Protein AF-A0A564FSP7-F1 (afdb_monomer)

Foldseek 3Di:
DVVVVVVLLVLQVDQQKKKWFAFFQWIKIFHDDPPFDWDAFPVPFRKIDGPFKMWGFDDDPQWAWAWDWFDDVPAIFIWIFTKGQPVPFDPWAAFFKAWPAFQCVDSDPVQRRWIKIFQNLGGRLKGKIKTAPQPVVVVVSVPTPGGDAPDVVVVVCLQVQGIKIWIAGPGGIIIGRHDDDPPGMDIGRPPVRVVVVDQDDPRDPDDPRIGGRMMMGFRDQQATSVRDGDQGDLVSVVVSVVVCVVRYDVVLVQLLCVLQVNHDDPPDDDDPNNVRSSSNSVRCVVSVNRVPSVVVDDDPPPDPDDD

Solvent-accessible surface area (backbone atoms only — not comparable to full-atom values): 16568 Å² total; per-residue (Å²): 112,66,73,58,51,52,53,51,53,55,48,67,70,38,44,57,28,32,36,37,34,24,41,40,38,33,36,25,33,42,33,49,44,82,85,52,74,66,43,69,44,90,84,75,47,54,39,38,38,40,90,37,22,27,42,38,37,50,90,55,94,69,57,44,64,39,21,51,70,40,55,48,92,98,52,63,50,62,37,33,34,39,19,34,46,59,87,75,44,61,73,92,45,53,63,35,42,37,82,71,45,57,29,77,80,46,90,47,77,90,50,22,75,23,37,27,27,38,24,12,81,46,45,56,48,28,46,54,26,43,32,34,78,39,68,70,58,54,59,53,59,73,66,46,93,31,53,55,76,74,41,69,70,55,52,49,36,23,64,70,63,50,27,29,41,37,28,39,38,89,50,34,36,28,37,32,39,33,66,69,73,78,49,39,25,43,73,52,40,53,63,80,46,41,74,67,73,44,63,57,62,92,78,58,88,70,58,88,66,52,36,48,37,32,34,42,32,63,51,48,30,47,28,49,78,80,67,46,80,48,76,74,35,64,68,36,44,52,54,49,49,57,43,36,74,74,32,26,58,66,67,42,48,40,36,22,30,25,67,47,72,72,46,67,74,66,98,62,84,82,51,77,65,37,52,34,30,31,49,36,36,53,52,40,26,75,63,58,76,32,64,74,40,48,75,70,52,77,72,80,76,77,78,86,71,88,133

Mean predicted aligned error: 5.46 Å

Nearest PDB structures (foldseek):
  9d0t-assembly1_F  TM=2.079E-01  e=7.378E-01  Saccharomyces cerevisiae
  3rpx-assembly1_A  TM=2.833E-01  e=2.459E+00  Homo sapiens
  7tej-assembly1_C  TM=1.865E-01  e=1.468E+00  Saccharomyces cerevisiae S288C
  4mf9-assembly1_A  TM=3.039E-01  e=9.194E+00  Pseudomonas aeruginosa

Structure (mmCIF, N/CA/C/O backbone):
data_AF-A0A564FSP7-F1
#
_entry.id   AF-A0A564FSP7-F1
#
loop_
_atom_site.group_PDB
_atom_site.id
_atom_site.type_symbol
_atom_site.label_atom_id
_atom_site.label_alt_id
_atom_site.label_comp_id
_atom_site.label_asym_id
_atom_site.label_entity_id
_atom_site.label_seq_id
_atom_site.pdbx_PDB_ins_code
_atom_site.Cartn_x
_atom_site.Cartn_y
_atom_site.Cartn_z
_atom_site.occupancy
_atom_site.B_iso_or_equiv
_atom_site.auth_seq_id
_atom_site.auth_comp_id
_atom_site.auth_asym_id
_atom_site.auth_atom_id
_atom_site.pdbx_PDB_model_num
ATOM 1 N N . MET A 1 1 ? 9.346 -19.035 1.337 1.00 86.38 1 MET A N 1
ATOM 2 C CA . MET A 1 1 ? 8.992 -18.012 2.352 1.00 86.38 1 MET A CA 1
ATOM 3 C C . MET A 1 1 ? 10.092 -16.979 2.604 1.00 86.38 1 MET A C 1
ATOM 5 O O . MET A 1 1 ? 9.751 -15.807 2.696 1.00 86.38 1 MET A O 1
ATOM 9 N N . GLN A 1 2 ? 11.377 -17.357 2.664 1.00 91.88 2 GLN A N 1
ATOM 10 C CA . GLN A 1 2 ? 12.482 -16.409 2.905 1.00 91.88 2 GLN A CA 1
ATOM 11 C C . GLN A 1 2 ? 12.516 -15.194 1.947 1.00 91.88 2 GLN A C 1
ATOM 13 O O . GLN A 1 2 ? 12.518 -14.077 2.451 1.00 91.88 2 GLN A O 1
ATOM 18 N N . PRO A 1 3 ? 12.375 -15.352 0.610 1.00 94.12 3 PRO A N 1
ATOM 19 C CA . PRO A 1 3 ? 12.308 -14.216 -0.323 1.00 94.12 3 PRO A CA 1
ATOM 20 C C . PRO A 1 3 ? 11.279 -13.134 0.023 1.00 94.12 3 PRO A C 1
ATOM 22 O O . PRO A 1 3 ? 11.527 -11.948 -0.176 1.00 94.12 3 PRO A O 1
ATOM 25 N N . LEU A 1 4 ? 10.113 -13.551 0.523 1.00 95.06 4 LEU A N 1
ATOM 26 C CA . LEU A 1 4 ? 9.023 -12.650 0.896 1.00 95.06 4 LEU A CA 1
ATOM 27 C C . LEU A 1 4 ? 9.328 -11.923 2.199 1.00 95.06 4 LEU A C 1
ATOM 29 O O . LEU A 1 4 ? 9.040 -10.736 2.327 1.00 95.06 4 LEU A O 1
ATOM 33 N N . ARG A 1 5 ? 9.938 -12.632 3.152 1.00 95.56 5 ARG A N 1
ATOM 34 C CA . ARG A 1 5 ? 10.416 -12.030 4.393 1.00 95.56 5 ARG A CA 1
ATOM 35 C C . ARG A 1 5 ? 11.482 -10.982 4.114 1.00 95.56 5 ARG A C 1
ATOM 37 O O . ARG A 1 5 ? 11.376 -9.898 4.667 1.00 95.56 5 ARG A O 1
ATOM 44 N N . ASP A 1 6 ? 12.437 -11.270 3.236 1.00 96.06 6 ASP A N 1
ATOM 45 C CA . ASP A 1 6 ? 13.488 -10.316 2.874 1.00 96.06 6 ASP A CA 1
ATOM 46 C C . ASP A 1 6 ? 12.893 -9.073 2.202 1.00 96.06 6 ASP A C 1
ATOM 48 O O . ASP A 1 6 ? 13.178 -7.958 2.628 1.00 96.06 6 ASP A O 1
ATOM 52 N N . LEU A 1 7 ? 11.985 -9.257 1.231 1.00 97.12 7 LEU A N 1
ATOM 53 C CA . LEU A 1 7 ? 11.271 -8.155 0.576 1.00 97.12 7 LEU A CA 1
ATOM 54 C C . LEU A 1 7 ? 10.579 -7.240 1.597 1.00 97.12 7 LEU A C 1
ATOM 56 O O . LEU A 1 7 ? 10.766 -6.025 1.563 1.00 97.12 7 LEU A O 1
ATOM 60 N N . VAL A 1 8 ? 9.782 -7.819 2.499 1.00 97.00 8 VAL A N 1
ATOM 61 C CA . VAL A 1 8 ? 9.010 -7.046 3.480 1.00 97.00 8 VAL A CA 1
ATOM 62 C C . VAL A 1 8 ? 9.919 -6.389 4.516 1.00 97.00 8 VAL A C 1
ATOM 64 O O . VAL A 1 8 ? 9.742 -5.209 4.806 1.00 97.00 8 VAL A O 1
ATOM 67 N N . SER A 1 9 ? 10.910 -7.106 5.047 1.00 96.00 9 SER A N 1
ATOM 68 C CA . SER A 1 9 ? 11.840 -6.565 6.043 1.00 96.00 9 SER A CA 1
ATOM 69 C C . SER A 1 9 ? 12.679 -5.416 5.482 1.00 96.00 9 SER A C 1
ATOM 71 O O . SER A 1 9 ? 12.774 -4.371 6.124 1.00 96.00 9 SER A O 1
ATOM 73 N N . SER A 1 10 ? 13.238 -5.559 4.275 1.00 95.81 10 SER A N 1
ATOM 74 C CA . SER A 1 10 ? 14.000 -4.486 3.623 1.00 95.81 10 SER A CA 1
ATOM 75 C C . SER A 1 10 ? 13.126 -3.264 3.329 1.00 95.81 10 SER A C 1
ATOM 77 O O . SER A 1 10 ? 13.544 -2.137 3.578 1.00 95.81 10 SER A O 1
ATOM 79 N N . ALA A 1 11 ? 11.890 -3.476 2.869 1.00 97.00 11 ALA A N 1
ATOM 80 C CA . ALA A 1 11 ? 10.941 -2.397 2.606 1.00 97.00 11 ALA A CA 1
ATOM 81 C C . ALA A 1 11 ? 10.434 -1.698 3.885 1.00 97.00 11 ALA A C 1
ATOM 83 O O . ALA A 1 11 ? 10.100 -0.517 3.848 1.00 97.00 11 ALA A O 1
ATOM 84 N N . LEU A 1 12 ? 10.359 -2.394 5.026 1.00 96.31 12 LEU A N 1
ATOM 85 C CA . LEU A 1 12 ? 10.044 -1.771 6.320 1.00 96.31 12 LEU A CA 1
ATOM 86 C C . LEU A 1 12 ? 11.224 -0.931 6.831 1.00 96.31 12 LEU A C 1
ATOM 88 O O . LEU A 1 12 ? 11.017 0.152 7.389 1.00 96.31 12 LEU A O 1
ATOM 92 N N . ALA A 1 13 ? 12.454 -1.411 6.628 1.00 94.56 13 ALA A N 1
ATOM 93 C CA . ALA A 1 13 ? 13.668 -0.728 7.062 1.00 94.56 13 ALA A CA 1
ATOM 94 C C . ALA A 1 13 ? 13.874 0.621 6.350 1.00 94.56 13 ALA A C 1
ATOM 96 O O . ALA A 1 13 ? 14.285 1.582 6.997 1.00 94.56 13 ALA A O 1
ATOM 97 N N . ASP A 1 14 ? 13.521 0.727 5.067 1.00 94.19 14 ASP A N 1
ATOM 98 C CA . ASP A 1 14 ? 13.641 1.965 4.289 1.00 94.19 14 ASP A CA 1
ATOM 99 C C . ASP A 1 14 ? 12.543 3.001 4.642 1.00 94.19 14 ASP A C 1
ATOM 101 O O . ASP A 1 14 ? 11.360 2.755 4.395 1.00 94.19 14 ASP A O 1
ATOM 105 N N . PRO A 1 15 ? 12.889 4.181 5.196 1.00 92.88 15 PRO A N 1
ATOM 106 C CA . PRO A 1 15 ? 11.910 5.218 5.519 1.00 92.88 15 PRO A CA 1
ATOM 107 C C . PRO A 1 15 ? 11.308 5.933 4.298 1.00 92.88 15 PRO A C 1
ATOM 109 O O . PRO A 1 15 ? 10.255 6.555 4.440 1.00 92.88 15 PRO A O 1
ATOM 112 N N . GLU A 1 16 ? 11.932 5.876 3.113 1.00 93.12 16 GLU A N 1
ATOM 113 C CA . GLU A 1 16 ? 11.345 6.438 1.885 1.00 93.12 16 GLU A CA 1
ATOM 114 C C . GLU A 1 16 ? 10.259 5.522 1.292 1.00 93.12 16 GLU A C 1
ATOM 116 O O . GLU A 1 16 ? 9.412 5.977 0.509 1.00 93.12 16 GLU A O 1
ATOM 121 N N . THR A 1 17 ? 10.241 4.248 1.691 1.00 95.69 17 THR A N 1
ATOM 122 C CA . THR A 1 17 ? 9.238 3.284 1.248 1.00 95.69 17 THR A CA 1
ATOM 123 C C . THR A 1 17 ? 7.895 3.544 1.930 1.00 95.69 17 THR A C 1
ATOM 125 O O . THR A 1 17 ? 7.757 3.563 3.154 1.00 95.69 17 THR A O 1
ATOM 128 N N . GLY A 1 18 ? 6.863 3.743 1.111 1.00 96.31 18 GLY A N 1
ATOM 129 C CA . GLY A 1 18 ? 5.485 3.828 1.576 1.00 96.31 18 GLY A CA 1
ATOM 130 C C . GLY A 1 18 ? 4.779 2.482 1.544 1.00 96.31 18 GLY A C 1
ATOM 131 O O . GLY A 1 18 ? 5.128 1.596 0.770 1.00 96.31 18 GLY A O 1
ATOM 132 N N . TRP A 1 19 ? 3.723 2.366 2.334 1.00 98.00 19 TRP A N 1
ATOM 133 C CA . TRP A 1 19 ? 2.872 1.185 2.387 1.00 98.00 19 TRP A CA 1
ATOM 134 C C . TRP A 1 19 ? 1.413 1.587 2.271 1.00 98.00 19 TRP A C 1
ATOM 136 O O . TRP A 1 19 ? 1.026 2.644 2.763 1.00 98.00 19 TRP A O 1
ATOM 146 N N . SER A 1 20 ? 0.596 0.737 1.662 1.00 97.62 20 SER A N 1
ATOM 147 C CA . SER A 1 20 ? -0.861 0.854 1.736 1.00 97.62 20 SER A CA 1
ATOM 148 C C . SER A 1 20 ? -1.494 -0.511 1.951 1.00 97.62 20 SER A C 1
ATOM 150 O O . SER A 1 20 ? -1.065 -1.471 1.317 1.00 97.62 20 SER A O 1
ATOM 152 N N . LEU A 1 21 ? -2.528 -0.593 2.781 1.00 97.81 21 LEU A N 1
ATOM 153 C CA . LEU A 1 21 ? -3.300 -1.806 3.039 1.00 97.81 21 LEU A CA 1
ATOM 154 C C . LEU A 1 21 ? -4.781 -1.484 2.873 1.00 97.81 21 LEU A C 1
ATOM 156 O O . LEU A 1 21 ? -5.291 -0.538 3.478 1.00 97.81 21 LEU A O 1
ATOM 160 N N . GLY A 1 22 ? -5.453 -2.266 2.036 1.00 95.12 22 GLY A N 1
ATOM 161 C CA . GLY A 1 22 ? -6.860 -2.078 1.733 1.00 95.12 22 GLY A CA 1
ATOM 162 C C . GLY A 1 22 ? -7.220 -2.487 0.313 1.00 95.12 22 GLY A C 1
ATOM 163 O O . GLY A 1 22 ? -6.540 -3.311 -0.293 1.00 95.12 22 GLY A O 1
ATOM 164 N N . THR A 1 23 ? -8.283 -1.874 -0.196 1.00 93.38 23 THR A N 1
ATOM 165 C CA . THR A 1 23 ? -8.848 -2.096 -1.523 1.00 93.38 23 THR A CA 1
ATOM 166 C C . THR A 1 23 ? -8.841 -0.850 -2.393 1.00 93.38 23 THR A C 1
ATOM 168 O O . THR A 1 23 ? -8.565 0.265 -1.944 1.00 93.38 23 THR A O 1
ATOM 171 N N . PHE A 1 24 ? -9.172 -1.024 -3.670 1.00 93.06 24 PHE A N 1
ATOM 172 C CA . PHE A 1 24 ? -9.369 0.101 -4.566 1.00 93.06 24 PHE A CA 1
ATOM 173 C C . PHE A 1 24 ? -10.576 0.928 -4.121 1.00 93.06 24 PHE A C 1
ATOM 175 O O . PHE A 1 24 ? -11.723 0.509 -4.233 1.00 93.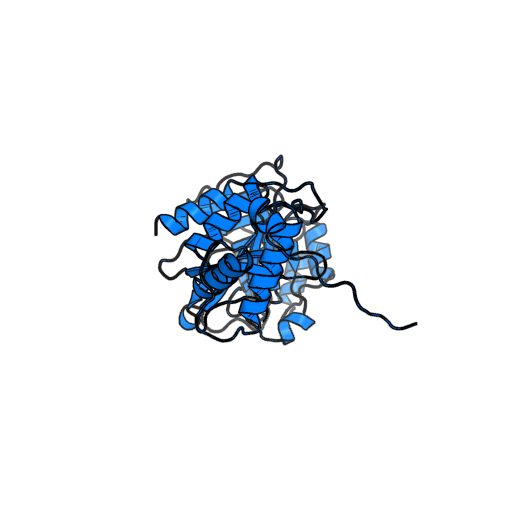06 24 PHE A O 1
ATOM 182 N N . GLY A 1 25 ? -10.292 2.123 -3.610 1.00 92.25 25 GLY A N 1
ATOM 183 C CA . GLY A 1 25 ? -11.303 3.020 -3.061 1.00 92.25 25 GLY A CA 1
ATOM 184 C C . GLY A 1 25 ? -11.414 3.001 -1.542 1.00 92.25 25 GLY A C 1
ATOM 185 O O . GLY A 1 25 ? -12.139 3.840 -1.031 1.00 92.25 25 GLY A O 1
ATOM 186 N N . ALA A 1 26 ? -10.682 2.143 -0.821 1.00 95.44 26 ALA A N 1
ATOM 187 C CA . ALA A 1 26 ? -10.493 2.294 0.622 1.00 95.44 26 ALA A CA 1
ATOM 188 C C . ALA A 1 26 ? -9.163 1.705 1.093 1.00 95.44 26 ALA A C 1
ATOM 190 O O . ALA A 1 26 ? -8.975 0.492 1.041 1.00 95.44 26 ALA A O 1
ATOM 191 N N . ALA A 1 27 ? -8.263 2.539 1.607 1.00 96.56 27 ALA A N 1
ATOM 192 C CA . ALA A 1 27 ? -6.996 2.076 2.158 1.00 96.56 27 ALA A CA 1
ATOM 193 C C . ALA A 1 27 ? -6.491 2.986 3.276 1.00 96.56 27 ALA A C 1
ATOM 195 O O . ALA A 1 27 ? -6.732 4.198 3.274 1.00 96.56 27 ALA A O 1
ATOM 196 N N . ALA A 1 28 ? -5.726 2.392 4.189 1.00 97.88 28 ALA A N 1
ATOM 197 C CA . ALA A 1 28 ? -4.786 3.137 5.005 1.00 97.88 28 ALA A CA 1
ATOM 198 C C . ALA A 1 28 ? -3.401 3.077 4.374 1.00 97.88 28 ALA A C 1
ATOM 200 O O . ALA A 1 28 ? -2.984 2.054 3.830 1.00 97.88 28 ALA A O 1
ATOM 201 N N . GLU A 1 29 ? -2.681 4.181 4.481 1.00 97.25 29 GLU A N 1
ATOM 202 C CA . GLU A 1 29 ? -1.294 4.312 4.086 1.00 97.25 29 GLU A CA 1
ATOM 203 C C . GLU A 1 29 ? -0.428 4.505 5.320 1.00 97.25 29 GLU A C 1
ATOM 205 O O . GLU A 1 29 ? -0.760 5.293 6.206 1.00 97.25 29 GLU A O 1
ATOM 210 N N . PHE A 1 30 ? 0.715 3.831 5.337 1.00 97.31 30 PHE A N 1
ATOM 211 C CA . PHE A 1 30 ? 1.761 4.050 6.318 1.00 97.31 30 PHE A CA 1
ATOM 212 C C . PHE A 1 30 ? 2.999 4.601 5.615 1.00 97.31 30 PHE A C 1
ATOM 214 O O . PHE A 1 30 ? 3.584 3.974 4.730 1.00 97.31 30 PHE A O 1
ATOM 221 N N . ARG A 1 31 ? 3.381 5.810 6.017 1.00 95.31 31 ARG A N 1
ATOM 222 C CA . ARG A 1 31 ? 4.647 6.465 5.689 1.00 95.31 31 ARG A CA 1
ATOM 223 C C . ARG A 1 31 ? 5.156 7.104 6.970 1.00 95.31 31 ARG A C 1
ATOM 225 O O . ARG A 1 31 ? 4.350 7.589 7.765 1.00 95.31 31 ARG A O 1
ATOM 232 N N . ARG A 1 32 ? 6.471 7.151 7.138 1.00 92.81 32 ARG A N 1
ATOM 233 C CA . ARG A 1 32 ? 7.118 7.852 8.248 1.00 92.81 32 ARG A CA 1
ATOM 234 C C . ARG A 1 32 ? 8.115 8.864 7.713 1.00 92.81 32 ARG A C 1
ATOM 236 O O . ARG A 1 32 ? 8.505 8.790 6.548 1.00 92.81 32 ARG A O 1
ATOM 243 N N . ARG A 1 33 ? 8.509 9.822 8.544 1.00 91.00 33 ARG A N 1
ATOM 244 C CA . ARG A 1 33 ? 9.685 10.638 8.216 1.00 91.00 33 ARG A CA 1
ATOM 245 C C . ARG A 1 33 ? 10.956 9.826 8.486 1.00 91.00 33 ARG A C 1
ATOM 247 O O . ARG A 1 33 ? 10.925 8.974 9.374 1.00 91.00 33 ARG A O 1
ATOM 254 N N . PRO A 1 34 ? 12.063 10.076 7.769 1.00 89.44 34 PRO A N 1
ATOM 255 C CA . PRO A 1 34 ? 13.334 9.408 8.052 1.00 89.44 34 PRO A CA 1
ATOM 256 C C . PRO A 1 34 ? 13.820 9.579 9.496 1.00 89.44 34 PRO A C 1
ATOM 258 O O . PRO A 1 34 ? 14.407 8.657 10.049 1.00 89.44 34 PRO A O 1
ATOM 261 N N . ASP A 1 35 ? 13.532 10.728 10.106 1.00 90.44 35 ASP A N 1
ATOM 262 C CA . ASP A 1 35 ? 13.878 11.098 11.481 1.00 90.44 35 ASP A CA 1
ATOM 263 C C . ASP A 1 35 ? 12.781 10.767 12.510 1.00 90.44 35 ASP A C 1
ATOM 265 O O . ASP A 1 35 ? 12.976 10.959 13.709 1.00 90.44 35 ASP A O 1
ATOM 269 N N . GLU A 1 36 ? 11.616 10.277 12.074 1.00 92.06 36 GLU A N 1
ATOM 270 C CA . GLU A 1 36 ? 10.527 9.931 12.986 1.00 92.06 36 GLU A CA 1
ATOM 271 C C . GLU A 1 36 ? 10.858 8.640 13.748 1.00 92.06 36 GLU A C 1
ATOM 273 O O . GLU A 1 36 ? 11.088 7.605 13.112 1.00 92.06 36 GLU A O 1
ATOM 278 N N . PRO A 1 37 ? 10.808 8.652 15.095 1.00 93.38 37 PRO A N 1
ATOM 279 C CA . PRO A 1 37 ? 10.997 7.444 15.884 1.00 93.38 37 PRO A CA 1
ATOM 280 C C . PRO A 1 37 ? 9.999 6.352 15.483 1.00 93.38 37 PRO A C 1
ATOM 282 O O . PRO A 1 37 ? 8.781 6.560 15.514 1.00 93.38 37 PRO A O 1
ATOM 285 N N . ALA A 1 38 ? 10.531 5.185 15.126 1.00 94.06 38 ALA A N 1
ATOM 286 C CA . ALA A 1 38 ? 9.768 3.998 14.773 1.00 94.06 38 ALA A CA 1
ATOM 287 C C . ALA A 1 38 ? 10.302 2.797 15.555 1.00 94.06 38 ALA A C 1
ATOM 289 O O . ALA A 1 38 ? 11.493 2.493 15.500 1.00 94.06 38 ALA A O 1
ATOM 290 N N . GLU A 1 39 ? 9.415 2.114 16.269 1.00 93.62 39 GLU A N 1
ATOM 291 C CA . GLU A 1 39 ? 9.753 0.922 17.041 1.00 93.62 39 GLU A CA 1
ATOM 292 C C . GLU A 1 39 ? 9.283 -0.336 16.298 1.00 93.62 39 GLU A C 1
ATOM 294 O O . GLU A 1 39 ? 8.143 -0.370 15.815 1.00 93.62 39 GLU A O 1
ATOM 299 N N . PRO A 1 40 ? 10.117 -1.388 16.211 1.00 94.44 40 PRO A N 1
ATOM 300 C CA . PRO A 1 40 ? 9.654 -2.719 15.849 1.00 94.44 40 PRO A CA 1
ATOM 301 C C . PRO A 1 40 ? 8.556 -3.202 16.799 1.00 94.44 40 PRO A C 1
ATOM 303 O O . PRO A 1 40 ? 8.538 -2.872 17.987 1.00 94.44 40 PRO A O 1
ATOM 306 N N . LEU A 1 41 ? 7.646 -4.023 16.284 1.00 93.75 41 LEU A N 1
ATOM 307 C CA . LEU A 1 41 ? 6.562 -4.574 17.092 1.00 93.75 41 LEU A CA 1
ATOM 308 C C . LEU A 1 41 ? 7.096 -5.615 18.083 1.00 93.75 41 LEU A C 1
ATOM 310 O O . LEU A 1 41 ? 7.874 -6.499 17.729 1.00 93.75 41 LEU A O 1
ATOM 314 N N . ARG A 1 42 ? 6.639 -5.529 19.336 1.00 85.50 42 ARG A N 1
ATOM 315 C CA . ARG A 1 42 ? 7.120 -6.380 20.441 1.00 85.50 42 ARG A CA 1
ATOM 316 C C . ARG A 1 42 ? 6.567 -7.805 20.417 1.00 85.50 42 ARG A C 1
ATOM 318 O O . ARG A 1 42 ? 7.066 -8.666 21.129 1.00 85.50 42 ARG A O 1
ATOM 325 N N . ASP A 1 43 ? 5.542 -8.053 19.611 1.00 85.19 43 ASP A N 1
ATOM 326 C CA . ASP A 1 43 ? 4.824 -9.328 19.526 1.00 85.19 43 ASP A CA 1
ATOM 327 C C . ASP A 1 43 ? 5.295 -10.228 18.371 1.00 85.19 43 ASP A C 1
ATOM 329 O O . ASP A 1 43 ? 4.651 -11.224 18.045 1.00 85.19 43 ASP A O 1
ATOM 333 N N . GLY A 1 44 ? 6.415 -9.877 17.733 1.00 82.44 44 GLY A N 1
ATOM 334 C CA . GLY A 1 44 ? 7.031 -10.671 16.670 1.00 82.44 44 GLY A CA 1
ATOM 335 C C . GLY A 1 44 ? 6.367 -10.542 15.296 1.00 82.44 44 GLY A C 1
ATOM 336 O O . GLY A 1 44 ? 6.860 -11.138 14.332 1.00 82.44 44 GLY A O 1
ATOM 337 N N . ARG A 1 45 ? 5.287 -9.757 15.156 1.00 91.50 45 ARG A N 1
ATOM 338 C CA . ARG A 1 45 ? 4.744 -9.399 13.835 1.00 91.50 45 ARG A CA 1
ATOM 339 C C . ARG A 1 45 ? 5.766 -8.565 13.058 1.00 91.50 45 ARG A C 1
ATOM 341 O O . ARG A 1 45 ? 6.484 -7.749 13.630 1.00 91.50 45 ARG A O 1
ATOM 348 N N . LEU A 1 46 ? 5.808 -8.729 11.733 1.00 95.25 46 LEU A N 1
ATOM 349 C CA . LEU A 1 46 ? 6.659 -7.889 10.885 1.00 95.25 46 LEU A CA 1
ATOM 350 C C . LEU A 1 46 ? 6.020 -6.515 10.753 1.00 95.25 46 LEU A C 1
ATOM 352 O O . LEU A 1 46 ? 4.980 -6.376 10.115 1.00 95.25 46 LEU A O 1
ATOM 356 N N . GLY A 1 47 ? 6.618 -5.497 11.352 1.00 96.81 47 GLY A N 1
ATOM 357 C CA . GLY A 1 47 ? 6.002 -4.187 11.341 1.00 96.81 47 GLY A CA 1
ATOM 358 C C . GLY A 1 47 ? 6.740 -3.145 12.150 1.00 96.81 47 GLY A C 1
ATOM 359 O O . GLY A 1 47 ? 7.760 -3.422 12.780 1.00 96.81 47 GLY A O 1
ATOM 360 N N . LEU A 1 48 ? 6.187 -1.940 12.112 1.00 96.44 48 LEU A N 1
ATOM 361 C CA . LEU A 1 48 ? 6.712 -0.759 12.777 1.00 96.44 48 LEU A CA 1
ATOM 362 C C . LEU A 1 48 ? 5.550 0.066 13.320 1.00 96.44 48 LEU A C 1
ATOM 364 O O . LEU A 1 48 ? 4.524 0.211 12.652 1.00 96.44 48 LEU A O 1
ATOM 368 N N . ALA A 1 49 ? 5.738 0.650 14.496 1.00 96.06 49 ALA A N 1
ATOM 369 C CA . ALA A 1 49 ? 4.827 1.629 15.067 1.00 96.06 49 ALA A CA 1
ATOM 370 C C . ALA A 1 49 ? 5.553 2.958 15.298 1.00 96.06 49 ALA A C 1
ATOM 372 O O . ALA A 1 49 ? 6.680 2.993 15.787 1.00 96.06 49 ALA A O 1
ATOM 373 N N . THR A 1 50 ? 4.884 4.057 14.965 1.00 95.50 50 THR A N 1
ATOM 374 C CA . THR A 1 50 ? 5.240 5.413 15.386 1.00 95.50 50 THR A CA 1
ATOM 375 C C . THR A 1 50 ? 4.119 5.968 16.262 1.00 95.50 50 THR A C 1
ATOM 377 O O . THR A 1 50 ? 3.072 5.345 16.458 1.00 95.50 50 THR A O 1
ATOM 380 N N . ARG A 1 51 ? 4.294 7.185 16.785 1.00 93.88 51 ARG A N 1
ATOM 381 C CA . ARG A 1 51 ? 3.207 7.872 17.497 1.00 93.88 51 ARG A CA 1
ATOM 382 C C . ARG A 1 51 ? 1.979 8.140 16.621 1.00 93.88 51 ARG A C 1
ATOM 384 O O . ARG A 1 51 ? 0.884 8.215 17.167 1.00 93.88 51 ARG A O 1
ATOM 391 N N . ARG A 1 52 ? 2.151 8.306 15.304 1.00 95.38 52 ARG A N 1
ATOM 392 C CA . ARG A 1 52 ? 1.079 8.710 14.373 1.00 95.38 52 ARG A CA 1
ATOM 393 C C . ARG A 1 52 ? 0.330 7.532 13.755 1.00 95.38 52 ARG A C 1
ATOM 395 O O . ARG A 1 52 ? -0.725 7.731 13.156 1.00 95.38 52 ARG A O 1
ATOM 402 N N . GLY A 1 53 ? 0.861 6.321 13.871 1.00 96.56 53 GLY A N 1
ATOM 403 C CA . GLY A 1 53 ? 0.288 5.127 13.264 1.00 96.56 53 GLY A CA 1
ATOM 404 C C . GLY A 1 53 ? 1.311 4.009 13.145 1.00 96.56 53 GLY A C 1
ATOM 405 O O . GLY A 1 53 ? 2.424 4.111 13.656 1.00 96.56 53 GLY A O 1
ATOM 406 N N . GLY A 1 54 ? 0.958 2.940 12.447 1.00 97.31 54 GLY A N 1
ATOM 407 C CA . GLY A 1 54 ? 1.854 1.804 12.284 1.00 97.31 54 GLY A CA 1
ATOM 408 C C . GLY A 1 54 ? 1.361 0.799 11.263 1.00 97.31 54 GLY A C 1
ATOM 409 O O . GLY A 1 54 ? 0.251 0.896 10.745 1.00 97.31 54 GLY A O 1
ATOM 410 N N . ILE A 1 55 ? 2.200 -0.189 10.998 1.00 98.19 55 ILE A N 1
ATOM 411 C CA . ILE A 1 55 ? 1.915 -1.319 10.123 1.00 98.19 55 ILE A CA 1
ATOM 412 C C . ILE A 1 55 ? 2.336 -2.605 10.824 1.00 98.19 55 ILE A C 1
ATOM 414 O O . ILE A 1 55 ? 3.402 -2.652 11.430 1.00 98.19 55 ILE A O 1
ATOM 418 N N . ALA A 1 56 ? 1.519 -3.649 10.716 1.00 97.75 56 ALA A N 1
ATOM 419 C CA . ALA A 1 56 ? 1.881 -5.015 11.073 1.00 97.75 56 ALA A CA 1
ATOM 420 C C . ALA A 1 56 ? 1.440 -5.968 9.979 1.00 97.75 56 ALA A C 1
ATOM 422 O O . ALA A 1 56 ? 0.293 -5.919 9.541 1.00 97.75 56 ALA A O 1
ATOM 423 N N . LEU A 1 57 ? 2.326 -6.875 9.596 1.00 96.69 57 LEU A N 1
ATOM 424 C CA . LEU A 1 57 ? 2.111 -7.850 8.545 1.00 96.69 57 LEU A CA 1
ATOM 425 C C . LEU A 1 57 ? 2.377 -9.260 9.077 1.00 96.69 57 LEU A C 1
ATOM 427 O O . LEU A 1 57 ? 3.368 -9.520 9.764 1.00 96.69 57 LEU A O 1
ATOM 431 N N . GLY A 1 58 ? 1.482 -10.178 8.729 1.00 93.31 58 GLY A N 1
ATOM 432 C CA . GLY A 1 58 ? 1.653 -11.616 8.877 1.00 93.31 58 GLY A CA 1
ATOM 433 C C . GLY A 1 58 ? 1.851 -12.231 7.500 1.00 93.31 58 GLY A C 1
ATOM 434 O O . GLY A 1 58 ? 0.915 -12.269 6.704 1.00 93.31 58 GLY A O 1
ATOM 435 N N . LEU A 1 59 ? 3.067 -12.695 7.201 1.00 91.31 59 LEU A N 1
ATOM 436 C CA . LEU A 1 59 ? 3.345 -13.324 5.909 1.00 91.31 59 LEU A CA 1
ATOM 437 C C . LEU A 1 59 ? 2.529 -14.601 5.751 1.00 91.31 59 LEU A C 1
ATOM 439 O O . LEU A 1 59 ? 2.418 -15.401 6.680 1.00 91.31 59 LEU A O 1
ATOM 443 N N . ARG A 1 60 ? 2.023 -14.803 4.539 1.00 92.19 60 ARG A N 1
ATOM 444 C CA . ARG A 1 60 ? 1.272 -15.992 4.163 1.00 92.19 60 ARG A CA 1
ATOM 445 C C . ARG A 1 60 ? 2.015 -16.781 3.087 1.00 92.19 60 ARG A C 1
ATOM 447 O O . ARG A 1 60 ? 2.686 -16.166 2.255 1.00 92.19 60 ARG A O 1
ATOM 454 N N . PRO A 1 61 ? 1.893 -18.117 3.072 1.00 92.94 61 PRO A N 1
ATOM 455 C CA . PRO A 1 61 ? 2.535 -18.947 2.058 1.00 92.94 61 PRO A CA 1
ATOM 456 C C . PRO A 1 61 ? 1.945 -18.747 0.655 1.00 92.94 61 PRO A C 1
ATOM 458 O O . PRO A 1 61 ? 2.665 -18.931 -0.318 1.00 92.94 61 PRO A O 1
ATOM 461 N N . ASP A 1 62 ? 0.679 -18.334 0.555 1.00 95.38 62 ASP A N 1
ATOM 462 C CA . ASP A 1 62 ? -0.040 -18.054 -0.696 1.00 95.38 62 ASP A CA 1
ATOM 463 C C . ASP A 1 62 ? 0.068 -16.585 -1.152 1.00 95.38 62 ASP A C 1
ATOM 465 O O . ASP A 1 62 ? -0.629 -16.168 -2.074 1.00 95.38 62 ASP A O 1
ATOM 469 N N . LEU A 1 63 ? 0.929 -15.783 -0.513 1.00 96.75 63 LEU A N 1
ATOM 470 C CA . LEU A 1 63 ? 1.170 -14.395 -0.901 1.00 96.75 63 LEU A CA 1
ATOM 471 C C . LEU A 1 63 ? 1.975 -14.326 -2.205 1.00 96.75 63 LEU A C 1
ATOM 473 O O . LEU A 1 63 ? 3.098 -14.827 -2.274 1.00 96.75 63 LEU A O 1
ATOM 477 N N . VAL A 1 64 ? 1.436 -13.627 -3.203 1.00 97.69 64 VAL A N 1
ATOM 478 C CA . VAL A 1 64 ? 2.056 -13.432 -4.519 1.00 97.69 64 VAL A CA 1
ATOM 479 C C . VAL A 1 64 ? 2.399 -11.952 -4.721 1.00 97.69 64 VAL A C 1
ATOM 481 O O . VAL A 1 64 ? 1.495 -11.137 -4.930 1.00 97.69 64 VAL A O 1
ATOM 484 N N . PRO A 1 65 ? 3.684 -11.559 -4.657 1.00 98.25 65 PRO A N 1
ATOM 485 C CA . PRO A 1 65 ? 4.110 -10.222 -5.043 1.00 98.25 65 PRO A CA 1
ATOM 486 C C . PRO A 1 65 ? 4.030 -10.043 -6.554 1.00 98.25 65 PRO A C 1
ATOM 488 O O . PRO A 1 65 ? 4.427 -10.928 -7.307 1.00 98.25 65 PRO A O 1
ATOM 491 N N . VAL A 1 66 ? 3.581 -8.868 -6.979 1.00 98.56 66 VAL A N 1
ATOM 492 C CA . VAL A 1 66 ? 3.559 -8.446 -8.380 1.00 98.56 66 VAL A CA 1
ATOM 493 C C . VAL A 1 66 ? 4.165 -7.050 -8.455 1.00 98.56 66 VAL A C 1
ATOM 495 O O . VAL A 1 66 ? 3.536 -6.072 -8.046 1.00 98.56 66 VAL A O 1
ATOM 498 N N . ALA A 1 67 ? 5.400 -6.948 -8.941 1.00 98.62 67 ALA A N 1
ATOM 499 C CA . ALA A 1 67 ? 6.054 -5.669 -9.203 1.00 98.62 67 ALA A CA 1
ATOM 500 C C . ALA A 1 67 ? 5.614 -5.125 -10.564 1.00 98.62 67 ALA A C 1
ATOM 502 O O . ALA A 1 67 ? 5.575 -5.850 -11.555 1.00 98.62 67 ALA A O 1
ATOM 503 N N . TYR A 1 68 ? 5.274 -3.843 -10.634 1.00 98.50 68 TYR A N 1
ATOM 504 C CA . TYR A 1 68 ? 4.862 -3.241 -11.895 1.00 98.50 68 TYR A CA 1
ATOM 505 C C . TYR A 1 68 ? 5.123 -1.741 -11.946 1.00 98.50 68 TYR A C 1
ATOM 507 O O . TYR A 1 68 ? 5.230 -1.050 -10.931 1.00 98.50 68 TYR A O 1
ATOM 515 N N . GLU A 1 69 ? 5.164 -1.239 -13.174 1.00 98.00 69 GLU A N 1
ATOM 516 C CA . GLU A 1 69 ? 5.234 0.179 -13.489 1.00 98.00 69 GLU A CA 1
ATOM 517 C C . GLU A 1 69 ? 3.984 0.582 -14.276 1.00 98.00 69 GLU A C 1
ATOM 519 O O . GLU A 1 69 ? 3.345 -0.227 -14.952 1.00 98.00 69 GLU A O 1
ATOM 524 N N . THR A 1 70 ? 3.592 1.845 -14.184 1.00 96.12 70 THR A N 1
ATOM 525 C CA . THR A 1 70 ? 2.458 2.389 -14.933 1.00 96.12 70 THR A CA 1
ATOM 526 C C . THR A 1 70 ? 2.842 3.749 -15.482 1.00 96.12 70 THR A C 1
ATOM 528 O O . THR A 1 70 ? 3.208 4.641 -14.722 1.00 96.12 70 THR A O 1
ATOM 531 N N . ALA A 1 71 ? 2.757 3.914 -16.802 1.00 94.44 71 ALA A N 1
ATOM 532 C CA . ALA A 1 71 ? 2.953 5.209 -17.442 1.00 94.44 71 ALA A CA 1
ATOM 533 C C . ALA A 1 71 ? 1.819 6.167 -17.051 1.00 94.44 71 ALA A C 1
ATOM 535 O O . ALA A 1 71 ? 0.643 5.802 -17.104 1.00 94.44 71 ALA A O 1
ATOM 536 N N . LEU A 1 72 ? 2.180 7.395 -16.692 1.00 91.12 72 LEU A N 1
ATOM 537 C CA . LEU A 1 72 ? 1.269 8.460 -16.286 1.00 91.12 72 LEU A CA 1
ATOM 538 C C . LEU A 1 72 ? 1.613 9.746 -17.054 1.00 91.12 72 LEU A C 1
ATOM 540 O O . LEU A 1 72 ? 2.738 9.894 -17.537 1.00 91.12 72 LEU A O 1
ATOM 544 N N . PRO A 1 73 ? 0.690 10.714 -17.160 1.00 86.88 73 PRO A N 1
ATOM 545 C CA . PRO A 1 73 ? 1.063 12.057 -17.590 1.00 86.88 73 PRO A CA 1
ATOM 546 C C . PRO A 1 73 ? 2.210 12.594 -16.717 1.00 86.88 73 PRO A C 1
ATOM 548 O O . PRO A 1 73 ? 2.138 12.532 -15.490 1.00 86.88 73 PRO A O 1
ATOM 551 N N . GLY A 1 74 ? 3.285 13.077 -17.343 1.00 83.25 74 GLY A N 1
ATOM 552 C CA . GLY A 1 74 ? 4.445 13.634 -16.637 1.00 83.25 74 GLY A CA 1
ATOM 553 C C . GLY A 1 74 ? 5.396 12.615 -15.989 1.00 83.25 74 GLY A C 1
ATOM 554 O O . GLY A 1 74 ? 6.285 13.027 -15.248 1.00 83.25 74 GLY A O 1
ATOM 555 N N . GLY A 1 75 ? 5.250 11.305 -16.233 1.00 92.38 75 GLY A N 1
ATOM 556 C CA . GLY A 1 75 ? 6.218 10.311 -15.760 1.00 92.38 75 GLY A CA 1
ATOM 557 C C . GLY A 1 75 ? 5.677 8.882 -15.696 1.00 92.38 75 GLY A C 1
ATOM 558 O O . GLY A 1 75 ? 4.889 8.440 -16.526 1.00 92.38 75 GLY A O 1
ATOM 559 N N . TRP A 1 76 ? 6.085 8.134 -14.676 1.00 95.81 76 TRP A N 1
ATOM 560 C CA . TRP A 1 76 ? 5.513 6.823 -14.363 1.00 95.81 76 TRP A CA 1
ATOM 561 C C . TRP A 1 76 ? 5.275 6.703 -12.863 1.00 95.81 76 TRP A C 1
ATOM 563 O O . TRP A 1 76 ? 5.766 7.524 -12.096 1.00 95.81 76 TRP A O 1
ATOM 573 N N . SER A 1 77 ? 4.503 5.715 -12.429 1.00 95.31 77 SER A N 1
ATOM 574 C CA . SER A 1 77 ? 4.476 5.230 -11.047 1.00 95.31 77 SER A CA 1
ATOM 575 C C . SER A 1 77 ? 4.979 3.797 -10.999 1.00 95.31 77 SER A C 1
ATOM 577 O O . SER A 1 77 ? 4.932 3.089 -12.006 1.00 95.31 77 SER A O 1
ATOM 579 N N . HIS A 1 78 ? 5.402 3.352 -9.821 1.00 97.56 78 HIS A N 1
ATOM 580 C CA . HIS A 1 78 ? 5.803 1.972 -9.592 1.00 97.56 78 HIS A CA 1
ATOM 581 C C . HIS A 1 78 ? 5.298 1.466 -8.243 1.00 97.56 78 HIS A C 1
ATOM 583 O O . HIS A 1 78 ? 5.071 2.266 -7.334 1.00 97.56 78 HIS A O 1
ATOM 589 N N . ALA A 1 79 ? 5.070 0.163 -8.131 1.00 98.00 79 ALA A N 1
ATOM 590 C CA . ALA A 1 79 ? 4.642 -0.472 -6.890 1.00 98.00 79 ALA A CA 1
ATOM 591 C C . ALA A 1 79 ? 4.943 -1.974 -6.915 1.00 98.00 79 ALA A C 1
ATOM 593 O O . ALA A 1 79 ? 5.130 -2.568 -7.979 1.00 98.00 79 ALA A O 1
ATOM 594 N N . VAL A 1 80 ? 4.933 -2.588 -5.733 1.00 98.75 80 VAL A N 1
ATOM 595 C CA . VAL A 1 80 ? 4.805 -4.040 -5.583 1.00 98.75 80 VAL A CA 1
ATOM 596 C C . VAL A 1 80 ? 3.464 -4.322 -4.922 1.00 98.75 80 VAL A C 1
ATOM 598 O O . VAL A 1 80 ? 3.276 -4.022 -3.743 1.00 98.75 80 VAL A O 1
ATOM 601 N N . ALA A 1 81 ? 2.520 -4.877 -5.676 1.00 98.44 81 ALA A N 1
ATOM 602 C CA . ALA A 1 81 ? 1.264 -5.371 -5.129 1.00 98.44 81 ALA A CA 1
ATOM 603 C C . ALA A 1 81 ? 1.506 -6.693 -4.399 1.00 98.44 81 ALA A C 1
ATOM 605 O O . ALA A 1 81 ? 2.126 -7.602 -4.941 1.00 98.44 81 ALA A O 1
ATOM 606 N N . LEU A 1 82 ? 1.000 -6.812 -3.178 1.00 98.12 82 LEU A N 1
ATOM 607 C CA . LEU A 1 82 ? 1.005 -8.046 -2.403 1.00 98.12 82 LEU A CA 1
ATOM 608 C C . LEU A 1 82 ? -0.375 -8.683 -2.548 1.00 98.12 82 LEU A C 1
ATOM 610 O O . LEU A 1 82 ? -1.353 -8.192 -1.976 1.00 98.12 82 LEU A O 1
ATOM 614 N N . CYS A 1 83 ? -0.455 -9.729 -3.368 1.00 97.94 83 CYS A N 1
ATOM 615 C CA . CYS A 1 83 ? -1.714 -10.334 -3.781 1.00 97.94 83 CYS A CA 1
ATOM 616 C C . CYS A 1 83 ? -1.986 -11.657 -3.070 1.00 97.94 83 CYS A C 1
ATOM 618 O O . CYS A 1 83 ? -1.064 -12.399 -2.739 1.00 97.94 83 CYS A O 1
ATOM 620 N N . LEU A 1 84 ? -3.264 -11.967 -2.891 1.00 96.81 84 LEU A N 1
ATOM 621 C CA . LEU A 1 84 ? -3.745 -13.282 -2.480 1.00 96.81 84 LEU A CA 1
ATOM 622 C C . LEU A 1 84 ? -4.653 -13.865 -3.571 1.00 96.81 84 LEU A C 1
ATOM 624 O O . LEU A 1 84 ? -5.253 -13.088 -4.323 1.00 96.81 84 LEU A O 1
ATOM 628 N N . PRO A 1 85 ? -4.786 -15.200 -3.654 1.00 96.06 85 PRO A N 1
ATOM 629 C CA . PRO A 1 85 ? -5.857 -15.831 -4.418 1.00 96.06 85 PRO A CA 1
ATOM 630 C C . PRO A 1 85 ? -7.225 -15.283 -3.986 1.00 96.06 85 PRO A C 1
ATOM 632 O O . PRO A 1 85 ? -7.458 -15.043 -2.798 1.00 96.06 85 PRO A O 1
ATOM 635 N N . ALA A 1 86 ? -8.120 -15.028 -4.940 1.00 92.69 86 ALA A N 1
ATOM 636 C CA . ALA A 1 86 ? -9.426 -14.421 -4.668 1.00 92.69 86 ALA A CA 1
ATOM 637 C C . ALA A 1 86 ? -10.285 -15.260 -3.701 1.00 92.69 86 ALA A C 1
ATOM 639 O O . ALA A 1 86 ? -11.002 -14.717 -2.865 1.00 92.69 86 ALA A O 1
ATOM 640 N N . ASP A 1 87 ? -10.166 -16.576 -3.800 1.00 91.06 87 ASP A N 1
ATOM 641 C CA . ASP A 1 87 ? -10.765 -17.611 -2.958 1.00 91.06 87 ASP A CA 1
ATOM 642 C C . ASP A 1 87 ? -10.120 -17.733 -1.564 1.00 91.06 87 ASP A C 1
ATOM 644 O O . ASP A 1 87 ? -10.748 -18.259 -0.647 1.00 91.06 87 ASP A O 1
ATOM 648 N N . SER A 1 88 ? -8.919 -17.179 -1.361 1.00 90.06 88 SER A N 1
ATOM 649 C CA . SER A 1 88 ? -8.274 -17.049 -0.041 1.00 90.06 88 SER A CA 1
ATOM 650 C C . SER A 1 88 ? -8.738 -15.818 0.754 1.00 90.06 88 SER A C 1
ATOM 652 O O . SER A 1 88 ? -8.325 -15.637 1.910 1.00 90.06 88 SER A O 1
ATOM 654 N N . LEU A 1 89 ? -9.533 -14.922 0.157 1.00 86.62 89 LEU A N 1
ATOM 655 C CA . LEU A 1 89 ? -10.071 -13.759 0.865 1.00 86.62 89 LEU A CA 1
ATOM 656 C C . LEU A 1 89 ? -11.132 -14.186 1.885 1.00 86.62 89 LEU A C 1
ATOM 658 O O . LEU A 1 89 ? -11.759 -15.237 1.765 1.00 86.62 89 LEU A O 1
ATOM 662 N N . ARG A 1 90 ? -11.303 -13.380 2.939 1.00 75.44 90 ARG A N 1
ATOM 663 C CA . ARG A 1 90 ? -12.230 -13.710 4.029 1.00 75.44 90 ARG A CA 1
ATOM 664 C C . ARG A 1 90 ? -13.673 -13.790 3.514 1.00 75.44 90 ARG A C 1
ATOM 666 O O . ARG A 1 90 ? -14.032 -13.140 2.535 1.00 75.44 90 ARG A O 1
ATOM 673 N N . GLY A 1 91 ? -14.481 -14.588 4.220 1.00 63.22 91 GLY A N 1
ATOM 674 C CA . GLY A 1 91 ? -15.926 -14.722 4.010 1.00 63.22 91 GLY A CA 1
ATOM 675 C C . GLY A 1 91 ? -16.704 -13.409 4.220 1.00 63.22 91 GLY A C 1
ATOM 676 O O . GLY A 1 91 ? -16.096 -12.359 4.416 1.00 63.22 91 GLY A O 1
ATOM 677 N N . PRO A 1 92 ? -18.048 -13.442 4.160 1.00 60.31 92 PRO A N 1
ATOM 678 C CA . PRO A 1 92 ? -18.883 -12.263 3.925 1.00 60.31 92 PRO A CA 1
ATOM 679 C C . PRO A 1 92 ? -18.565 -11.095 4.866 1.00 60.31 92 PRO A C 1
ATOM 681 O O . PRO A 1 92 ? -18.559 -11.241 6.088 1.00 60.31 92 PRO A O 1
ATOM 684 N N . ALA A 1 93 ? -18.324 -9.927 4.273 1.00 81.38 93 ALA A N 1
ATOM 685 C CA . ALA A 1 93 ? -17.978 -8.711 4.996 1.00 81.38 93 ALA A CA 1
ATOM 686 C C . ALA A 1 93 ? -19.220 -8.049 5.614 1.00 81.38 93 ALA A C 1
ATOM 688 O O . ALA A 1 93 ? -20.307 -8.045 5.025 1.00 81.38 93 ALA A O 1
ATOM 689 N N . ARG A 1 94 ? -19.053 -7.463 6.806 1.00 91.94 94 ARG A N 1
ATOM 690 C CA . ARG A 1 94 ? -20.138 -6.789 7.533 1.00 91.94 94 ARG A CA 1
ATOM 691 C C . ARG A 1 94 ? -20.635 -5.595 6.728 1.00 91.94 94 ARG A C 1
ATOM 693 O O . ARG A 1 94 ? -19.844 -4.814 6.208 1.00 91.94 94 ARG A O 1
ATOM 700 N N . ARG A 1 95 ? -21.959 -5.449 6.637 1.00 94.06 95 ARG A N 1
ATOM 701 C CA . ARG A 1 95 ? -22.632 -4.353 5.908 1.00 94.06 95 ARG A CA 1
ATOM 702 C C . ARG A 1 95 ? -23.345 -3.364 6.825 1.00 94.06 95 ARG A C 1
ATOM 704 O O . ARG A 1 95 ? -24.217 -2.618 6.397 1.00 94.06 95 ARG A O 1
ATOM 711 N N . THR A 1 96 ? -23.026 -3.422 8.105 1.00 95.56 96 THR A N 1
ATOM 712 C CA . THR A 1 96 ? -23.567 -2.557 9.143 1.00 95.56 96 THR A CA 1
ATOM 713 C C . THR A 1 96 ? -22.469 -2.321 10.164 1.00 95.56 96 THR A C 1
ATOM 715 O O . THR A 1 96 ? -21.635 -3.208 10.391 1.00 95.56 96 THR A O 1
ATOM 718 N N . CYS A 1 97 ? -22.424 -1.113 10.721 1.00 97.06 97 CYS A N 1
ATOM 719 C CA . CYS A 1 97 ? -21.436 -0.784 11.725 1.00 97.06 97 CYS A CA 1
ATOM 720 C C . CYS A 1 97 ? -21.581 -1.731 12.921 1.00 97.06 97 CYS A C 1
ATOM 722 O O . CYS A 1 97 ? -22.673 -1.913 13.455 1.00 97.06 97 CYS A O 1
ATOM 724 N N . THR A 1 98 ? -20.488 -2.391 13.296 1.00 96.88 98 THR A N 1
ATOM 725 C CA . THR A 1 98 ? -20.515 -3.488 14.268 1.00 96.88 98 THR A CA 1
ATOM 726 C C . THR A 1 98 ? -19.447 -3.277 15.327 1.00 96.88 98 THR A C 1
ATOM 728 O O . THR A 1 98 ? -18.265 -3.166 15.005 1.00 96.88 98 THR A O 1
ATOM 731 N N . GLU A 1 99 ? -19.852 -3.265 16.597 1.00 97.50 99 GLU A N 1
ATOM 732 C CA . GLU A 1 99 ? -18.926 -3.268 17.730 1.00 97.50 99 GLU A CA 1
ATOM 733 C C . GLU A 1 99 ? -18.216 -4.624 17.823 1.00 97.50 99 GLU A C 1
ATOM 735 O O . GLU A 1 99 ? -18.858 -5.671 17.902 1.00 97.50 99 GLU A O 1
ATOM 740 N N . LEU A 1 100 ? -16.884 -4.607 17.808 1.00 96.62 100 LEU A N 1
ATOM 741 C CA . LEU A 1 100 ? -16.037 -5.801 17.883 1.00 96.62 100 LEU A CA 1
ATOM 742 C C . LEU A 1 100 ? -15.453 -6.020 19.290 1.00 96.62 100 LEU A C 1
ATOM 744 O O . LEU A 1 100 ? -14.842 -7.056 19.550 1.00 96.62 100 LEU A O 1
ATOM 748 N N . GLY A 1 101 ? -15.640 -5.054 20.195 1.00 97.81 101 GLY A N 1
ATOM 749 C CA . GLY A 1 101 ? -15.069 -5.058 21.541 1.00 97.81 101 GLY A CA 1
ATOM 750 C C . GLY A 1 101 ? -13.638 -4.498 21.593 1.00 97.81 101 GLY A C 1
ATOM 751 O O . GLY A 1 101 ? -13.225 -3.783 20.680 1.00 97.81 101 GLY A O 1
ATOM 752 N N . PRO A 1 102 ? -12.879 -4.769 22.671 1.00 98.25 102 PRO A N 1
ATOM 753 C CA . PRO A 1 102 ? -11.523 -4.243 22.848 1.00 98.25 102 PRO A CA 1
ATOM 754 C C . PRO A 1 102 ? -10.538 -4.697 21.759 1.00 98.25 102 PRO A C 1
ATOM 756 O O . PRO A 1 102 ? -10.477 -5.883 21.420 1.00 98.25 102 PRO A O 1
ATOM 759 N N . ASP A 1 103 ? -9.707 -3.780 21.259 1.00 97.62 103 ASP A N 1
ATOM 760 C CA . ASP A 1 103 ? -8.722 -4.063 20.210 1.00 97.62 103 ASP A CA 1
ATOM 761 C C . ASP A 1 103 ? -7.439 -4.728 20.728 1.00 97.62 103 ASP A C 1
ATOM 763 O O . ASP A 1 103 ? -6.346 -4.161 20.724 1.00 97.62 103 ASP A O 1
ATOM 767 N N . ARG A 1 104 ? -7.540 -5.998 21.110 1.00 96.00 104 ARG A N 1
ATOM 768 C CA . ARG A 1 104 ? -6.397 -6.782 21.611 1.00 96.00 104 ARG A CA 1
ATOM 769 C C . ARG A 1 104 ? -5.245 -6.933 20.610 1.00 96.00 104 ARG A C 1
ATOM 771 O O . ARG A 1 104 ? -4.153 -7.320 21.008 1.00 96.00 104 ARG A O 1
ATOM 778 N N . ALA A 1 105 ? -5.480 -6.656 19.327 1.00 95.06 105 ALA A N 1
ATOM 779 C CA . ALA A 1 105 ? -4.479 -6.753 18.268 1.00 95.06 105 ALA A CA 1
ATOM 780 C C . ALA A 1 105 ? -3.804 -5.405 17.946 1.00 95.06 105 ALA A C 1
ATOM 782 O O . ALA A 1 105 ? -3.067 -5.330 16.949 1.00 95.06 105 ALA A O 1
ATOM 783 N N . ALA A 1 106 ? -4.081 -4.361 18.739 1.00 96.69 106 ALA A N 1
ATOM 784 C CA . ALA A 1 106 ? -3.508 -3.031 18.591 1.00 96.69 106 ALA A CA 1
ATOM 785 C C . ALA A 1 106 ? -1.977 -3.073 18.485 1.00 96.69 106 ALA A C 1
ATOM 787 O O . ALA A 1 106 ? -1.319 -3.889 19.131 1.00 96.69 106 ALA A O 1
ATOM 788 N N . LEU A 1 107 ? -1.394 -2.196 17.663 1.00 96.06 107 LEU A N 1
ATOM 789 C CA . LEU A 1 107 ? 0.069 -2.123 17.526 1.00 96.06 107 LEU A CA 1
ATOM 790 C C . LEU A 1 107 ? 0.737 -1.530 18.765 1.00 96.06 107 LEU A C 1
ATOM 792 O O . LEU A 1 107 ? 1.872 -1.873 19.088 1.00 96.06 107 LEU A O 1
ATOM 796 N N . ARG A 1 108 ? 0.021 -0.644 19.459 1.00 92.25 108 ARG A N 1
ATOM 797 C CA . ARG A 1 108 ? 0.469 -0.012 20.696 1.00 92.25 108 ARG A CA 1
ATOM 798 C C . ARG A 1 108 ? -0.288 -0.593 21.892 1.00 92.25 108 ARG A C 1
ATOM 800 O O . ARG A 1 108 ? -1.522 -0.577 21.859 1.00 92.25 108 ARG A O 1
ATOM 807 N N . PRO A 1 109 ? 0.403 -1.049 22.955 1.00 90.62 109 PRO A N 1
ATOM 808 C CA . PRO A 1 109 ? -0.244 -1.626 24.135 1.00 90.62 109 PRO A CA 1
ATOM 809 C C . PRO A 1 109 ? -1.301 -0.707 24.752 1.00 90.62 109 PRO A C 1
ATOM 811 O O . PRO A 1 109 ? -2.376 -1.172 25.130 1.00 90.62 109 PRO A O 1
ATOM 814 N N . GLU A 1 110 ? -1.036 0.602 24.772 1.00 91.56 110 GLU A N 1
ATOM 815 C CA . GLU A 1 110 ? -1.953 1.618 25.307 1.00 91.56 110 GLU A CA 1
ATOM 816 C C . GLU A 1 110 ? -3.319 1.638 24.601 1.00 91.56 110 GLU A C 1
ATOM 818 O O . GLU A 1 110 ? -4.320 2.015 25.203 1.00 91.56 110 GLU A O 1
ATOM 823 N N . ALA A 1 111 ? -3.383 1.228 23.331 1.00 93.62 111 ALA A N 1
ATOM 824 C CA . ALA A 1 111 ? -4.618 1.225 22.555 1.00 93.62 111 ALA A CA 1
ATOM 825 C C . ALA A 1 111 ? -5.411 -0.090 22.675 1.00 93.62 111 ALA A C 1
ATOM 827 O O . ALA A 1 111 ? -6.532 -0.166 22.174 1.00 93.62 111 ALA A O 1
ATOM 828 N N . SER A 1 112 ? -4.868 -1.112 23.348 1.00 93.94 112 SER A N 1
ATOM 829 C CA . SER A 1 112 ? -5.455 -2.461 23.377 1.00 93.94 112 SER A CA 1
ATOM 830 C C . SER A 1 112 ? -6.806 -2.562 24.097 1.00 93.94 112 SER A C 1
ATOM 832 O O . SER A 1 112 ? -7.610 -3.446 23.799 1.00 93.94 112 SER A O 1
ATOM 834 N N . GLY A 1 113 ? -7.067 -1.647 25.036 1.00 96.25 113 GLY A N 1
ATOM 835 C CA . GLY A 1 113 ? -8.332 -1.559 25.769 1.00 96.25 113 GLY A CA 1
ATOM 836 C C . GLY A 1 113 ? -9.418 -0.741 25.065 1.00 96.25 113 GLY A C 1
ATOM 837 O O . GLY A 1 1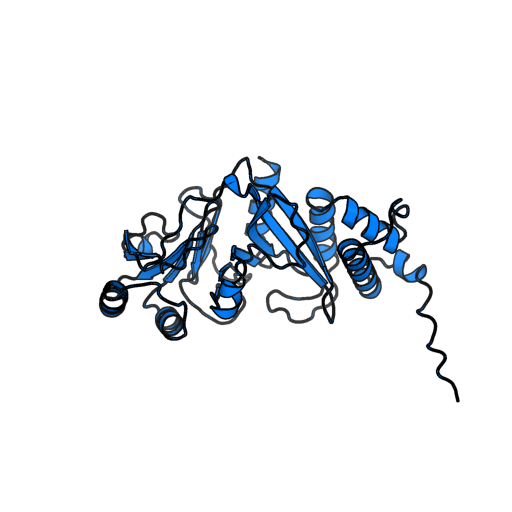13 ? -10.570 -0.778 25.492 1.00 96.25 113 GLY A O 1
ATOM 838 N N . ARG A 1 114 ? -9.079 -0.006 23.998 1.00 97.94 114 ARG A N 1
ATOM 839 C CA . ARG A 1 114 ? -10.037 0.829 23.259 1.00 97.94 114 ARG A CA 1
ATOM 840 C C . ARG A 1 114 ? -10.989 -0.039 22.446 1.00 97.94 114 ARG A C 1
ATOM 842 O O . ARG A 1 114 ? -10.594 -1.086 21.933 1.00 97.94 114 ARG A O 1
ATOM 849 N N . ILE A 1 115 ? -12.230 0.413 22.295 1.00 98.50 115 ILE A N 1
ATOM 850 C CA . ILE A 1 115 ? -13.270 -0.345 21.598 1.00 98.50 115 ILE A CA 1
ATOM 851 C C . ILE A 1 115 ? -13.119 -0.161 20.090 1.00 98.50 115 ILE A C 1
ATOM 853 O O . ILE A 1 115 ? -13.025 0.965 19.599 1.00 98.50 115 ILE A O 1
ATOM 857 N N . LEU A 1 116 ? -13.101 -1.279 19.368 1.00 98.44 116 LEU A N 1
ATOM 858 C CA . LEU A 1 116 ? -13.022 -1.355 17.917 1.00 98.44 116 LEU A CA 1
ATOM 859 C C . LEU A 1 116 ? -14.425 -1.512 17.321 1.00 98.44 116 LEU A C 1
ATOM 861 O O . LEU A 1 116 ? -15.214 -2.338 17.780 1.00 98.44 116 LEU A O 1
ATOM 865 N N . PHE A 1 117 ? -14.709 -0.759 16.264 1.00 98.19 117 PHE A N 1
ATOM 866 C CA . PHE A 1 117 ? -15.923 -0.884 15.462 1.00 98.19 117 PHE A CA 1
ATOM 867 C C . PHE A 1 117 ? -15.548 -1.093 14.005 1.00 98.19 117 PHE A C 1
ATOM 869 O O . PHE A 1 117 ? -14.800 -0.290 13.456 1.00 98.19 117 PHE A O 1
ATOM 876 N N . ASP A 1 118 ? -16.108 -2.120 13.378 1.00 97.12 118 ASP A N 1
ATOM 877 C CA . ASP A 1 118 ? -16.159 -2.250 11.921 1.00 97.12 118 ASP A CA 1
ATOM 878 C C . ASP A 1 118 ? -17.157 -1.219 11.381 1.00 97.12 118 ASP A C 1
ATOM 880 O O . ASP A 1 118 ? -18.266 -1.108 11.909 1.00 97.12 118 ASP A O 1
ATOM 884 N N . LEU A 1 119 ? -16.786 -0.442 10.363 1.00 97.00 119 LEU A N 1
ATOM 885 C CA . LEU A 1 119 ? -17.654 0.591 9.788 1.00 97.00 119 LEU A CA 1
ATOM 886 C C . LEU A 1 119 ? -18.755 0.028 8.877 1.00 97.00 119 LEU A C 1
ATOM 888 O O . LEU A 1 119 ? -19.619 0.777 8.430 1.00 97.00 119 LEU A O 1
ATOM 892 N N . GLY A 1 120 ? -18.760 -1.273 8.596 1.00 96.19 120 GLY A N 1
ATOM 893 C CA . GLY A 1 120 ? -19.810 -1.933 7.830 1.00 96.19 120 GLY A CA 1
ATOM 894 C C . GLY A 1 120 ? -19.742 -1.668 6.328 1.00 96.19 120 GLY A C 1
ATOM 895 O O . GLY A 1 120 ? -20.779 -1.660 5.667 1.00 96.19 120 GLY A O 1
ATOM 896 N N . LEU A 1 121 ? -18.550 -1.422 5.775 1.00 94.31 121 LEU A N 1
ATOM 897 C CA . LEU A 1 121 ? -18.380 -1.087 4.352 1.00 94.31 121 LEU A CA 1
ATOM 898 C C . LEU A 1 121 ? -18.478 -2.301 3.411 1.00 94.31 121 LEU A C 1
ATOM 900 O O . LEU A 1 121 ? -18.508 -2.126 2.194 1.00 94.31 121 LEU A O 1
ATOM 904 N N . GLY A 1 122 ? -18.541 -3.527 3.940 1.00 93.44 122 GLY A N 1
ATOM 905 C CA . GLY A 1 122 ? -18.757 -4.732 3.138 1.00 93.44 122 GLY A CA 1
ATOM 906 C C . GLY A 1 122 ? -17.605 -5.084 2.190 1.00 93.44 122 GLY A C 1
ATOM 907 O O . GLY A 1 122 ? -17.853 -5.635 1.118 1.00 93.44 122 GLY A O 1
ATOM 908 N N . LEU A 1 123 ? -16.358 -4.761 2.546 1.00 92.75 123 LEU A N 1
ATOM 909 C CA . LEU A 1 123 ? -15.192 -4.956 1.679 1.00 92.75 123 LEU A CA 1
ATOM 910 C C . LEU A 1 123 ? -14.513 -6.306 1.956 1.00 92.75 123 LEU A C 1
ATOM 912 O O . LEU A 1 123 ? -14.103 -6.586 3.073 1.00 92.75 123 LEU A O 1
ATOM 916 N N . ALA A 1 124 ? -14.328 -7.132 0.923 1.00 90.19 124 ALA A N 1
ATOM 917 C CA . ALA A 1 124 ? -13.759 -8.480 1.080 1.00 90.19 124 ALA A CA 1
ATOM 918 C C . ALA A 1 124 ? -12.263 -8.502 1.466 1.00 90.19 124 ALA A C 1
ATOM 920 O O . ALA A 1 124 ? -11.772 -9.469 2.045 1.00 90.19 124 ALA A O 1
ATOM 921 N N . GLN A 1 125 ? -11.512 -7.458 1.105 1.00 92.25 125 GLN A N 1
ATOM 922 C CA . GLN A 1 125 ? -10.057 -7.412 1.302 1.00 92.25 125 GLN A CA 1
ATOM 923 C C . GLN A 1 125 ? -9.652 -6.866 2.676 1.00 92.25 125 GLN A C 1
ATOM 925 O O . GLN A 1 125 ? -8.563 -7.181 3.162 1.00 92.25 125 GLN A O 1
ATOM 930 N N . VAL A 1 126 ? -10.490 -6.010 3.268 1.00 94.06 126 VAL A N 1
ATOM 931 C CA . VAL A 1 126 ? -10.137 -5.218 4.445 1.00 94.06 126 VAL A CA 1
ATOM 932 C C . VAL A 1 126 ? -11.379 -4.829 5.241 1.00 94.06 126 VAL A C 1
ATOM 934 O O . VAL A 1 126 ? -12.334 -4.294 4.689 1.00 94.06 126 VAL A O 1
ATOM 937 N N . ASP A 1 127 ? -11.324 -5.026 6.549 1.00 95.69 127 ASP A N 1
ATOM 938 C CA . ASP A 1 127 ? -12.230 -4.387 7.490 1.00 95.69 127 ASP A CA 1
ATOM 939 C C . ASP A 1 127 ? -11.715 -2.961 7.727 1.00 95.69 127 ASP A C 1
ATOM 941 O O . ASP A 1 127 ? -10.558 -2.754 8.120 1.00 95.69 127 ASP A O 1
ATOM 945 N N . VAL A 1 128 ? -12.562 -1.968 7.451 1.00 97.25 128 VAL A N 1
ATOM 946 C CA . VAL A 1 128 ? -12.289 -0.569 7.793 1.00 97.25 128 VAL A CA 1
ATOM 947 C C . VAL A 1 128 ? -12.934 -0.312 9.135 1.00 97.25 128 VAL A C 1
ATOM 949 O O . VAL A 1 128 ? -14.156 -0.366 9.253 1.00 97.25 128 VAL A O 1
ATOM 952 N N . CYS A 1 129 ? -12.109 -0.040 10.134 1.00 97.94 129 CYS A N 1
ATOM 953 C CA . CYS A 1 129 ? -12.535 0.093 11.509 1.00 97.94 129 CYS A CA 1
ATOM 954 C C . CYS A 1 129 ? -12.148 1.455 12.088 1.00 97.94 129 CYS A C 1
ATOM 956 O O . CYS A 1 129 ? -11.147 2.062 11.696 1.00 97.94 129 CYS A O 1
ATOM 958 N N . LEU A 1 130 ? -12.909 1.899 13.085 1.00 97.62 130 LEU A N 1
ATOM 959 C CA . LEU A 1 130 ? -12.490 2.944 14.017 1.00 97.62 130 LEU A CA 1
ATOM 960 C C . LEU A 1 130 ? -12.236 2.336 15.394 1.00 97.62 130 LEU A C 1
ATOM 962 O O . LEU A 1 130 ? -12.850 1.336 15.764 1.00 97.62 130 LEU A O 1
ATOM 966 N N . ARG A 1 131 ? -11.341 2.954 16.160 1.00 98.50 131 ARG A N 1
ATOM 967 C CA . ARG A 1 131 ? -10.993 2.563 17.525 1.00 98.50 131 ARG A CA 1
ATOM 968 C C . ARG A 1 131 ? -11.061 3.773 18.442 1.00 98.50 131 ARG A C 1
ATOM 970 O O . ARG A 1 131 ? -10.415 4.777 18.156 1.00 98.50 131 ARG A O 1
ATOM 977 N N . SER A 1 132 ? -11.802 3.690 19.544 1.00 98.25 132 SER A N 1
ATOM 978 C CA . SER A 1 132 ? -11.970 4.820 20.466 1.00 98.25 132 SER A CA 1
ATOM 979 C C . SER A 1 132 ? -12.267 4.371 21.901 1.00 98.25 132 SER A C 1
ATOM 981 O O . SER A 1 132 ? -12.769 3.274 22.143 1.00 98.25 132 SER A O 1
ATOM 983 N N . ASP A 1 133 ? -11.938 5.234 22.853 1.00 97.56 133 ASP A N 1
ATOM 984 C CA . ASP A 1 133 ? -12.360 5.224 24.258 1.00 97.56 133 ASP A CA 1
ATOM 985 C C . ASP A 1 133 ? -13.195 6.474 24.613 1.00 97.56 133 ASP A C 1
ATOM 987 O O . ASP A 1 133 ? -13.684 6.588 25.736 1.00 97.56 133 ASP A O 1
ATOM 991 N N . ALA A 1 134 ? -13.407 7.387 23.658 1.00 97.94 134 ALA A N 1
ATOM 992 C CA . ALA A 1 134 ? -14.117 8.643 23.856 1.00 97.94 134 ALA A CA 1
ATOM 993 C C . ALA A 1 134 ? -15.641 8.404 23.950 1.00 97.94 134 ALA A C 1
ATOM 995 O O . ALA A 1 134 ? -16.250 7.973 22.960 1.00 97.94 134 ALA A O 1
ATOM 996 N N . PRO A 1 135 ? -16.292 8.672 25.100 1.00 97.56 135 PRO A N 1
ATOM 997 C CA . PRO A 1 135 ? -17.698 8.325 25.320 1.00 97.56 135 PRO A CA 1
ATOM 998 C C . PRO A 1 135 ? -18.657 8.889 24.265 1.00 97.56 135 PRO A C 1
ATOM 1000 O O . PRO A 1 135 ? -19.594 8.207 23.850 1.00 97.56 135 PRO A O 1
ATOM 1003 N N . GLU A 1 136 ? -18.411 10.107 23.789 1.00 96.56 136 GLU A N 1
ATOM 1004 C CA . GLU A 1 136 ? -19.206 10.780 22.764 1.00 96.56 136 GLU A CA 1
ATOM 1005 C C . GLU A 1 136 ? -19.085 10.115 21.386 1.00 96.56 136 GLU A C 1
ATOM 1007 O O . GLU A 1 136 ? -20.091 9.969 20.683 1.00 96.56 136 GLU A O 1
ATOM 1012 N N . VAL A 1 137 ? -17.885 9.645 21.021 1.00 97.31 137 VAL A N 1
ATOM 1013 C CA . VAL A 1 137 ? -17.652 8.891 19.782 1.00 97.31 137 VAL A CA 1
ATOM 1014 C C . VAL A 1 137 ? -18.349 7.540 19.887 1.00 97.31 137 VAL A C 1
ATOM 1016 O O . VAL A 1 137 ? -19.138 7.190 19.011 1.00 97.31 137 VAL A O 1
ATOM 1019 N N . LEU A 1 138 ? -18.143 6.817 20.991 1.00 97.81 138 LEU A N 1
ATOM 1020 C CA . LEU A 1 138 ? -18.761 5.511 21.230 1.00 97.81 138 LEU A CA 1
ATOM 1021 C C . LEU A 1 138 ? -20.292 5.586 21.189 1.00 97.81 138 LEU A C 1
ATOM 1023 O O . LEU A 1 138 ? -20.936 4.796 20.502 1.00 97.81 138 LEU A O 1
ATOM 1027 N N . ALA A 1 139 ? -20.886 6.565 21.876 1.00 96.81 139 ALA A N 1
ATOM 1028 C CA . ALA A 1 139 ? -22.331 6.760 21.888 1.00 96.81 139 ALA A CA 1
ATOM 1029 C C . ALA A 1 139 ? -22.885 7.110 20.501 1.00 96.81 139 ALA A C 1
ATOM 1031 O O . ALA A 1 139 ? -24.009 6.725 20.178 1.00 96.81 139 ALA A O 1
ATOM 1032 N N . ARG A 1 140 ? -22.141 7.862 19.679 1.00 96.31 140 ARG A N 1
ATOM 1033 C CA . ARG A 1 140 ? -22.545 8.196 18.305 1.00 96.31 140 ARG A CA 1
ATOM 1034 C C . ARG A 1 140 ? -22.478 6.978 17.387 1.00 96.31 140 ARG A C 1
ATOM 1036 O O . ARG A 1 140 ? -23.438 6.725 16.669 1.00 96.31 140 ARG A O 1
ATOM 1043 N N . ILE A 1 141 ? -21.390 6.214 17.443 1.00 97.12 141 ILE A N 1
ATOM 1044 C CA . ILE A 1 141 ? -21.180 5.048 16.575 1.00 97.12 141 ILE A CA 1
ATOM 1045 C C . ILE A 1 141 ? -22.134 3.900 16.926 1.00 97.12 141 ILE A C 1
ATOM 1047 O O . ILE A 1 141 ? -22.720 3.312 16.025 1.00 97.12 141 ILE A O 1
ATOM 1051 N N . ARG A 1 142 ? -22.415 3.650 18.213 1.00 96.75 142 ARG A N 1
ATOM 1052 C CA . ARG A 1 142 ? -23.405 2.640 18.649 1.00 96.75 142 ARG A CA 1
ATOM 1053 C C . ARG A 1 142 ? -24.838 2.916 18.188 1.00 96.75 142 ARG A C 1
ATOM 1055 O O . ARG A 1 142 ? -25.653 2.003 18.158 1.00 96.75 142 ARG A O 1
ATOM 1062 N N . ARG A 1 143 ? -25.160 4.168 17.853 1.00 95.88 143 ARG A N 1
ATOM 1063 C CA . ARG A 1 143 ? -26.471 4.556 17.308 1.00 95.88 143 ARG A CA 1
ATOM 1064 C C . ARG A 1 143 ? -26.566 4.374 15.792 1.00 95.88 143 ARG A C 1
ATOM 1066 O O . ARG A 1 143 ? -27.645 4.577 15.240 1.00 95.88 143 ARG A O 1
ATOM 1073 N N . ALA A 1 144 ? -25.474 4.026 15.110 1.00 93.31 144 ALA A N 1
ATOM 1074 C CA . ALA A 1 144 ? -25.504 3.779 13.677 1.00 93.31 144 ALA A CA 1
ATOM 1075 C C . ALA A 1 144 ? -26.335 2.521 13.373 1.00 93.31 144 ALA A C 1
ATOM 1077 O O . ALA A 1 144 ? -26.029 1.432 13.845 1.00 93.31 144 ALA A O 1
ATOM 1078 N N . GLY A 1 145 ? -27.386 2.672 12.564 1.00 89.62 145 GLY A N 1
ATOM 1079 C CA . GLY A 1 145 ? -28.228 1.560 12.102 1.00 89.62 145 GLY A CA 1
ATOM 1080 C C . GLY A 1 145 ? -27.742 0.896 10.807 1.00 89.62 145 GLY A C 1
ATOM 1081 O O . GLY A 1 145 ? -28.460 0.085 10.231 1.00 89.62 145 GLY A O 1
ATOM 1082 N N . GLY A 1 146 ? -26.563 1.273 10.307 1.00 95.50 146 GLY A N 1
ATOM 1083 C CA . GLY A 1 146 ? -26.040 0.847 9.011 1.00 95.50 146 GLY A CA 1
ATOM 1084 C C . GLY A 1 146 ? -24.550 1.165 8.851 1.00 95.50 146 GLY A C 1
ATOM 1085 O O . GLY A 1 146 ? -23.874 1.419 9.851 1.00 95.50 146 GLY A O 1
ATOM 1086 N N . PRO A 1 147 ? -24.017 1.128 7.616 1.00 95.81 147 PRO A N 1
ATOM 1087 C CA . PRO A 1 147 ? -22.641 1.520 7.340 1.00 95.81 147 PRO A CA 1
ATOM 1088 C C . PRO A 1 147 ? -22.351 2.954 7.792 1.00 95.81 147 PRO A C 1
ATOM 1090 O O . PRO A 1 147 ? -23.184 3.845 7.630 1.00 95.81 147 PRO A O 1
ATOM 1093 N N . VAL A 1 148 ? -21.145 3.184 8.302 1.00 96.44 148 VAL A N 1
ATOM 1094 C CA . VAL A 1 148 ? -20.637 4.513 8.653 1.00 96.44 148 VAL A CA 1
ATOM 1095 C C . VAL A 1 148 ? -19.599 4.920 7.615 1.00 96.44 148 VAL A C 1
ATOM 1097 O O . VAL A 1 148 ? -18.607 4.225 7.404 1.00 96.44 148 VAL A O 1
ATOM 1100 N N . ALA A 1 149 ? -19.824 6.051 6.949 1.00 94.62 149 ALA A N 1
ATOM 1101 C CA . ALA A 1 149 ? -18.874 6.580 5.981 1.00 94.62 149 ALA A CA 1
ATOM 1102 C C . ALA A 1 149 ? -17.610 7.107 6.679 1.00 94.62 149 ALA A C 1
ATOM 1104 O O . ALA A 1 149 ? -17.675 7.693 7.759 1.00 94.62 149 ALA A O 1
ATOM 1105 N N . LEU A 1 150 ? -16.453 6.947 6.029 1.00 95.25 150 LEU A N 1
ATOM 1106 C CA . LEU A 1 150 ? -15.232 7.653 6.417 1.00 95.25 150 LEU A CA 1
ATOM 1107 C C . LEU A 1 150 ? -15.287 9.081 5.858 1.00 95.25 150 LEU A C 1
ATOM 1109 O O . LEU A 1 150 ? -14.707 9.378 4.812 1.00 95.25 150 LEU A O 1
ATOM 1113 N N . ASP A 1 151 ? -16.049 9.933 6.531 1.00 94.00 151 ASP A N 1
ATOM 1114 C CA . ASP A 1 151 ? -16.293 11.321 6.153 1.00 94.00 151 ASP A CA 1
ATOM 1115 C C . ASP A 1 151 ? -15.455 12.312 6.979 1.00 94.00 151 ASP A C 1
ATOM 1117 O O . ASP A 1 151 ? -14.643 11.937 7.829 1.00 94.00 151 ASP A O 1
ATOM 1121 N N . GLU A 1 152 ? -15.655 13.607 6.734 1.00 94.00 152 GLU A N 1
ATOM 1122 C CA . GLU A 1 152 ? -14.938 14.657 7.456 1.00 94.00 152 GLU A CA 1
ATOM 1123 C C . GLU A 1 152 ? -15.251 14.669 8.962 1.00 94.00 152 GLU A C 1
ATOM 1125 O O . GLU A 1 152 ? -14.403 15.087 9.742 1.00 94.00 152 GLU A O 1
ATOM 1130 N N . GLY A 1 153 ? -16.406 14.161 9.408 1.00 94.56 153 GLY A N 1
ATOM 1131 C CA . GLY A 1 153 ? -16.720 14.038 10.833 1.00 94.56 153 GLY A CA 1
ATOM 1132 C C . GLY A 1 153 ? -15.812 13.023 11.530 1.00 94.56 153 GLY A C 1
ATOM 1133 O O . GLY A 1 153 ? -15.224 13.320 12.572 1.00 94.56 153 GLY A O 1
ATOM 1134 N N . ILE A 1 154 ? -15.624 11.851 10.916 1.00 95.94 154 ILE A N 1
ATOM 1135 C CA . ILE A 1 154 ? -14.665 10.846 11.398 1.00 95.94 154 ILE A CA 1
ATOM 1136 C C . ILE A 1 154 ? -13.228 11.377 11.321 1.00 95.94 154 ILE A C 1
ATOM 1138 O O . ILE A 1 154 ? -12.453 11.209 12.266 1.00 95.94 154 ILE A O 1
ATOM 1142 N N . LEU A 1 155 ? -12.860 12.050 10.225 1.00 95.44 155 LEU A N 1
ATOM 1143 C CA . LEU A 1 155 ? -11.519 12.623 10.076 1.00 95.44 155 LEU A CA 1
ATOM 1144 C C . LEU A 1 155 ? -11.259 13.771 11.067 1.00 95.44 155 LEU A C 1
ATOM 1146 O O . LEU A 1 155 ? -10.124 13.943 11.515 1.00 95.44 155 LEU A O 1
ATOM 1150 N N . ALA A 1 156 ? -12.272 14.552 11.441 1.00 95.50 156 ALA A N 1
ATOM 1151 C CA . ALA A 1 156 ? -12.163 15.585 12.469 1.00 95.50 156 ALA A CA 1
ATOM 1152 C C . ALA A 1 156 ? -11.899 14.974 13.853 1.00 95.50 156 ALA A C 1
ATOM 1154 O O . ALA A 1 156 ? -11.018 15.451 14.567 1.00 95.50 156 ALA A O 1
ATOM 1155 N N . ASP A 1 157 ? -12.582 13.883 14.207 1.00 97.06 157 ASP A N 1
ATOM 1156 C CA . ASP A 1 157 ? -12.327 13.159 15.458 1.00 97.06 157 ASP A CA 1
ATOM 1157 C C . ASP A 1 157 ? -10.938 12.519 15.497 1.00 97.06 157 ASP A C 1
ATOM 1159 O O . ASP A 1 157 ? -10.276 12.557 16.536 1.00 97.06 157 ASP A O 1
ATOM 1163 N N . LEU A 1 158 ? -10.460 12.003 14.361 1.00 96.88 158 LEU A N 1
ATOM 1164 C CA . LEU A 1 158 ? -9.085 11.524 14.223 1.00 96.88 158 LEU A CA 1
ATOM 1165 C C . LEU A 1 158 ? -8.068 12.659 14.433 1.00 96.88 158 LEU A C 1
ATOM 1167 O O . LEU A 1 158 ? -7.100 12.490 15.169 1.00 96.88 158 LEU A O 1
ATOM 1171 N N . ARG A 1 159 ? -8.281 13.840 13.831 1.00 95.25 159 ARG A N 1
ATOM 1172 C CA . ARG A 1 159 ? -7.406 15.014 14.047 1.00 95.25 159 ARG A CA 1
ATOM 1173 C C . ARG A 1 159 ? -7.434 15.506 15.492 1.00 95.25 159 ARG A C 1
ATOM 1175 O O . ARG A 1 159 ? -6.415 15.977 15.985 1.00 95.25 159 ARG A O 1
ATOM 1182 N N . ALA A 1 160 ? -8.575 15.375 16.164 1.00 95.88 160 ALA A N 1
ATOM 1183 C CA . ALA A 1 160 ? -8.736 15.709 17.574 1.00 95.88 160 ALA A CA 1
ATOM 1184 C C . ALA A 1 160 ? -8.165 14.641 18.528 1.00 95.88 160 ALA A C 1
ATOM 1186 O O . ALA A 1 160 ? -8.216 14.830 19.741 1.00 95.88 160 ALA A O 1
ATOM 1187 N N . GLY A 1 161 ? -7.647 13.518 18.011 1.00 95.75 161 GLY A N 1
ATOM 1188 C CA . GLY A 1 161 ? -7.118 12.421 18.825 1.00 95.75 161 GLY A CA 1
ATOM 1189 C C . GLY A 1 161 ? -8.188 11.648 19.603 1.00 95.75 161 GLY A C 1
ATOM 1190 O O . GLY A 1 161 ? -7.858 10.954 20.561 1.00 95.75 161 GLY A O 1
ATOM 1191 N N . ARG A 1 162 ? -9.464 11.764 19.209 1.00 97.19 162 ARG A N 1
ATOM 1192 C CA . ARG A 1 162 ? -10.600 11.075 19.848 1.00 97.19 162 ARG A CA 1
ATOM 1193 C C . ARG A 1 162 ? -10.794 9.645 19.347 1.00 97.19 162 ARG A C 1
ATOM 1195 O O . ARG A 1 162 ? -11.490 8.852 19.980 1.00 97.19 162 ARG A O 1
ATOM 1202 N N . LEU A 1 163 ? -10.219 9.308 18.198 1.00 97.69 163 LEU A N 1
ATOM 1203 C CA . LEU A 1 163 ? -10.238 7.961 17.637 1.00 97.69 163 LEU A CA 1
ATOM 1204 C C . LEU A 1 163 ? -8.973 7.690 16.825 1.00 97.69 163 LEU A C 1
ATOM 1206 O O . LEU A 1 163 ? -8.305 8.621 16.385 1.00 97.69 163 LEU A O 1
ATOM 1210 N N . GLY A 1 164 ? -8.694 6.410 16.595 1.00 98.06 164 GLY A N 1
ATOM 1211 C CA . GLY A 1 164 ? -7.784 5.924 15.562 1.00 98.06 164 GLY A CA 1
ATOM 1212 C C . GLY A 1 164 ? -8.556 5.188 14.467 1.00 98.06 164 GLY A C 1
ATOM 1213 O O . GLY A 1 164 ? -9.646 4.665 14.708 1.00 98.06 164 GLY A O 1
ATOM 1214 N N . LEU A 1 165 ? -7.993 5.126 13.263 1.00 98.50 165 LEU A N 1
ATOM 1215 C CA . LEU A 1 165 ? -8.499 4.289 12.175 1.00 98.50 165 LEU A CA 1
ATOM 1216 C C . LEU A 1 165 ? -7.635 3.047 12.023 1.00 98.50 165 LEU A C 1
ATOM 1218 O O . LEU A 1 165 ? -6.408 3.105 12.078 1.00 98.50 165 LEU A O 1
ATOM 1222 N N . VAL A 1 166 ? -8.290 1.920 11.794 1.00 98.50 166 VAL A N 1
ATOM 1223 C CA . VAL A 1 166 ? -7.664 0.609 11.691 1.00 98.50 166 VAL A CA 1
ATOM 1224 C C . VAL A 1 166 ? -8.149 -0.040 10.409 1.00 98.50 166 VAL A C 1
ATOM 1226 O O . VAL A 1 166 ? -9.336 -0.289 10.248 1.00 98.50 166 VAL A O 1
ATOM 1229 N N . PHE A 1 167 ? -7.227 -0.351 9.511 1.00 98.19 167 PHE A N 1
ATOM 1230 C CA . PHE A 1 167 ? -7.510 -1.137 8.317 1.00 98.19 167 PHE A CA 1
ATOM 1231 C C . PHE A 1 167 ? -6.908 -2.512 8.551 1.00 98.19 167 PHE A C 1
ATOM 1233 O O . PHE A 1 167 ? -5.686 -2.627 8.641 1.00 98.19 167 PHE A O 1
ATOM 1240 N N . ALA A 1 168 ? -7.747 -3.535 8.704 1.00 96.31 168 ALA A N 1
ATOM 1241 C CA . ALA A 1 168 ? -7.323 -4.887 9.054 1.00 96.31 168 ALA A CA 1
ATOM 1242 C C . ALA A 1 168 ? -7.788 -5.894 7.999 1.00 96.31 168 ALA A C 1
ATOM 1244 O O . ALA A 1 168 ? -8.960 -5.956 7.658 1.00 96.31 168 ALA A O 1
ATOM 1245 N N . GLY A 1 169 ? -6.874 -6.704 7.477 1.00 93.69 169 GLY A N 1
ATOM 1246 C CA . GLY A 1 169 ? -7.158 -7.691 6.437 1.00 93.69 169 GLY A CA 1
ATOM 1247 C C . GLY A 1 169 ? -6.363 -8.979 6.626 1.00 93.69 169 GLY A C 1
ATOM 1248 O O . GLY A 1 169 ? -5.688 -9.189 7.636 1.00 93.69 169 GLY A O 1
ATOM 1249 N N . SER A 1 170 ? -6.418 -9.866 5.631 1.00 91.44 170 SER A N 1
ATOM 1250 C CA . SER A 1 170 ? -5.754 -11.179 5.691 1.00 91.44 170 SER A CA 1
ATOM 1251 C C . SER A 1 170 ? -4.230 -11.116 5.817 1.00 91.44 170 SER A C 1
ATOM 1253 O O . SER A 1 170 ? -3.638 -12.064 6.326 1.00 91.44 170 SER A O 1
ATOM 1255 N N . LEU A 1 171 ? -3.597 -10.028 5.368 1.00 92.94 171 LEU A N 1
ATOM 1256 C CA . LEU A 1 171 ? -2.144 -9.848 5.442 1.00 92.94 171 LEU A CA 1
ATOM 1257 C C . LEU A 1 171 ? -1.687 -9.148 6.731 1.00 92.94 171 LEU A C 1
ATOM 1259 O O . LEU A 1 171 ? -0.498 -9.146 7.030 1.00 92.94 171 LEU A O 1
ATOM 1263 N N . GLY A 1 172 ? -2.595 -8.554 7.507 1.00 95.31 172 GLY A N 1
ATOM 1264 C CA . GLY A 1 172 ? -2.243 -7.782 8.695 1.00 95.31 172 GLY A CA 1
ATOM 1265 C C . GLY A 1 172 ? -3.076 -6.516 8.829 1.00 95.31 172 GLY A C 1
ATOM 1266 O O . GLY A 1 172 ? -4.255 -6.515 8.483 1.00 95.31 172 GLY A O 1
ATOM 1267 N N . ARG A 1 173 ? -2.483 -5.441 9.349 1.00 97.69 173 ARG A N 1
ATOM 1268 C CA . ARG A 1 173 ? -3.181 -4.175 9.589 1.00 97.69 173 ARG A CA 1
ATOM 1269 C C . ARG A 1 173 ? -2.289 -2.951 9.424 1.00 97.69 173 ARG A C 1
ATOM 1271 O O . ARG A 1 173 ? -1.092 -3.013 9.699 1.00 97.69 173 ARG A O 1
ATOM 1278 N N . ILE A 1 174 ? -2.899 -1.835 9.042 1.00 98.62 174 ILE A N 1
ATOM 1279 C CA . ILE A 1 174 ? -2.328 -0.492 9.183 1.00 98.62 174 ILE A CA 1
ATOM 1280 C C . ILE A 1 174 ? -3.218 0.306 10.136 1.00 98.62 174 ILE A C 1
ATOM 1282 O O . ILE A 1 174 ? -4.444 0.258 10.041 1.00 98.62 174 ILE A O 1
ATOM 1286 N N . GLU A 1 175 ? -2.589 1.028 11.058 1.00 98.50 175 GLU A N 1
ATOM 1287 C CA . GLU A 1 175 ? -3.247 1.928 12.004 1.00 98.50 175 GLU A CA 1
ATOM 1288 C C . GLU A 1 175 ? -2.869 3.379 11.714 1.00 98.50 175 GLU A C 1
ATOM 1290 O O . GLU A 1 175 ? -1.702 3.689 11.462 1.00 98.50 175 GLU A O 1
ATOM 1295 N N . VAL A 1 176 ? -3.852 4.268 11.793 1.00 98.19 176 VAL A N 1
ATOM 1296 C CA . VAL A 1 176 ? -3.702 5.718 11.673 1.00 98.19 176 VAL A CA 1
ATOM 1297 C C . VAL A 1 176 ? -4.236 6.329 12.962 1.00 98.19 176 VAL A C 1
ATOM 1299 O O . VAL A 1 176 ? -5.442 6.365 13.181 1.00 98.19 176 VAL A O 1
ATOM 1302 N N . GLU A 1 177 ? -3.334 6.793 13.820 1.00 96.56 177 GLU A N 1
ATOM 1303 C CA . GLU A 1 177 ? -3.664 7.372 15.132 1.00 96.56 177 GLU A CA 1
ATOM 1304 C C . GLU A 1 177 ? -3.705 8.898 15.103 1.00 96.56 177 GLU A C 1
ATOM 1306 O O . GLU A 1 177 ? -4.370 9.520 15.923 1.00 96.56 177 GLU A O 1
ATOM 1311 N N . ALA A 1 178 ? -2.984 9.516 14.168 1.00 93.50 178 ALA A N 1
ATOM 1312 C CA . ALA A 1 178 ? -2.995 10.957 13.995 1.00 93.50 178 ALA A CA 1
ATOM 1313 C C . ALA A 1 178 ? -2.741 11.323 12.534 1.00 93.50 178 ALA A C 1
ATOM 1315 O O . ALA A 1 178 ? -1.794 10.840 11.907 1.00 93.50 178 ALA A O 1
ATOM 1316 N N . LEU A 1 179 ? -3.550 12.245 12.013 1.00 89.69 179 LEU A N 1
ATOM 1317 C CA . LEU A 1 179 ? -3.223 12.942 10.773 1.00 89.69 179 LEU A CA 1
ATOM 1318 C C . LEU A 1 179 ? -2.226 14.062 11.072 1.00 89.69 179 LEU A C 1
ATOM 1320 O O . LEU A 1 179 ? -2.258 14.688 12.129 1.00 89.69 179 LEU A O 1
ATOM 1324 N N . GLY A 1 180 ? -1.338 14.340 10.126 1.00 81.31 180 GLY A N 1
ATOM 1325 C CA . GLY A 1 180 ? -0.371 15.419 10.270 1.00 81.31 180 GLY A CA 1
ATOM 1326 C C . GLY A 1 180 ? 0.300 15.762 8.953 1.00 81.31 180 GLY A C 1
ATOM 1327 O O . GLY A 1 180 ? -0.053 15.229 7.899 1.00 81.31 180 GLY A O 1
ATOM 1328 N N . ALA A 1 181 ? 1.293 16.648 9.022 1.00 83.75 181 ALA A N 1
ATOM 1329 C CA . ALA A 1 181 ? 2.044 17.044 7.841 1.00 83.75 181 ALA A CA 1
ATOM 1330 C C . ALA A 1 181 ? 2.715 15.817 7.189 1.00 83.75 181 ALA A C 1
ATOM 1332 O O . ALA A 1 181 ? 3.340 15.011 7.898 1.00 83.75 181 ALA A O 1
ATOM 1333 N N . PRO A 1 182 ? 2.601 15.671 5.858 1.00 85.00 182 PRO A N 1
ATOM 1334 C CA . PRO A 1 182 ? 3.224 14.568 5.149 1.00 85.00 182 PRO A CA 1
ATOM 1335 C C . PRO A 1 182 ? 4.767 14.673 5.235 1.00 85.00 182 PRO A C 1
ATOM 1337 O O . PRO A 1 182 ? 5.292 15.765 5.462 1.00 85.00 182 PRO A O 1
ATOM 1340 N N . PRO A 1 183 ? 5.510 13.565 5.050 1.00 87.69 183 PRO A N 1
ATOM 1341 C CA . PRO A 1 183 ? 4.999 12.205 4.922 1.00 87.69 183 PRO A CA 1
ATOM 1342 C C . PRO A 1 183 ? 4.433 11.720 6.264 1.00 87.69 183 PRO A C 1
ATOM 1344 O O . PRO A 1 183 ? 4.886 12.124 7.338 1.00 87.69 183 PRO A O 1
ATOM 1347 N N . GLY A 1 184 ? 3.399 10.889 6.212 1.00 90.31 184 GLY A N 1
ATOM 1348 C CA . GLY A 1 184 ? 2.735 10.389 7.408 1.00 90.31 184 GLY A CA 1
ATOM 1349 C C . GLY A 1 184 ? 1.606 9.416 7.088 1.00 90.31 184 GLY A C 1
ATOM 1350 O O . GLY A 1 184 ? 1.244 9.281 5.912 1.00 90.31 184 GLY A O 1
ATOM 1351 N N . PRO A 1 185 ? 1.048 8.768 8.121 1.00 94.00 185 PRO A N 1
ATOM 1352 C CA . PRO A 1 185 ? -0.108 7.901 7.976 1.00 94.00 185 PRO A CA 1
ATOM 1353 C C . PRO A 1 185 ? -1.322 8.645 7.411 1.00 94.00 185 PRO A C 1
ATOM 1355 O O . PRO A 1 185 ? -1.557 9.815 7.726 1.00 94.00 185 PRO A O 1
ATOM 1358 N N . ARG A 1 186 ? -2.087 7.970 6.553 1.00 94.50 186 ARG A N 1
ATOM 1359 C CA . ARG A 1 186 ? -3.306 8.503 5.925 1.00 94.50 186 ARG A CA 1
ATOM 1360 C C . ARG A 1 186 ? -4.351 7.409 5.812 1.00 94.50 186 ARG A C 1
ATOM 1362 O O . ARG A 1 186 ? -4.004 6.238 5.746 1.00 94.50 186 ARG A O 1
ATOM 1369 N N . ALA A 1 187 ? -5.616 7.790 5.734 1.00 95.62 187 ALA A N 1
ATOM 1370 C CA . ALA A 1 187 ? -6.706 6.877 5.427 1.00 95.62 187 ALA A CA 1
ATOM 1371 C C . ALA A 1 187 ? -7.700 7.565 4.498 1.00 95.62 187 ALA A C 1
ATOM 1373 O O . ALA A 1 187 ? -7.911 8.775 4.594 1.00 95.62 187 ALA A O 1
ATOM 1374 N N . TYR A 1 188 ? -8.303 6.795 3.604 1.00 95.25 188 TYR A N 1
ATOM 1375 C CA . TYR A 1 188 ? -9.353 7.270 2.714 1.00 95.25 188 TYR A CA 1
ATOM 1376 C C . TYR A 1 188 ? -10.304 6.129 2.377 1.00 95.25 188 TYR A C 1
ATOM 1378 O O . TYR A 1 188 ? -9.878 4.979 2.288 1.00 95.25 188 TYR A O 1
ATOM 1386 N N . ALA A 1 189 ? -11.581 6.455 2.176 1.00 95.94 189 ALA A N 1
ATOM 1387 C CA . ALA A 1 189 ? -12.588 5.528 1.664 1.00 95.94 189 ALA A CA 1
ATOM 1388 C C . ALA A 1 189 ? -13.663 6.268 0.833 1.00 95.94 189 ALA A C 1
ATOM 1390 O O . ALA A 1 189 ? -14.834 6.279 1.214 1.00 95.94 189 ALA A O 1
ATOM 1391 N N . PRO A 1 190 ? -13.288 6.974 -0.256 1.00 94.62 190 PRO A N 1
ATOM 1392 C CA . PRO A 1 190 ? -14.236 7.755 -1.042 1.00 94.62 190 PRO A CA 1
ATOM 1393 C C . PRO A 1 190 ? -15.326 6.865 -1.643 1.00 94.62 190 PRO A C 1
ATOM 1395 O O . PRO A 1 190 ? -15.063 6.010 -2.492 1.00 94.62 190 PRO A O 1
ATOM 1398 N N . GLU A 1 191 ? -16.573 7.131 -1.258 1.00 90.31 191 GLU A N 1
ATOM 1399 C CA . GLU A 1 191 ? -17.740 6.337 -1.653 1.00 90.31 191 GLU A CA 1
ATOM 1400 C C . GLU A 1 191 ? -17.871 6.207 -3.180 1.00 90.31 191 GLU A C 1
ATOM 1402 O O . GLU A 1 191 ? -18.158 5.133 -3.704 1.00 90.31 191 GLU A O 1
ATOM 1407 N N . ALA A 1 192 ? -17.573 7.284 -3.916 1.00 93.38 192 ALA A N 1
ATOM 1408 C CA . ALA A 1 192 ? -17.609 7.288 -5.376 1.00 93.38 192 ALA A CA 1
ATOM 1409 C C . ALA A 1 192 ? -16.674 6.247 -6.013 1.00 93.38 192 ALA A C 1
ATOM 1411 O O . ALA A 1 192 ? -17.016 5.682 -7.049 1.00 93.38 192 ALA A O 1
ATOM 1412 N N . VAL A 1 193 ? -15.521 5.972 -5.394 1.00 93.75 193 VAL A N 1
ATOM 1413 C CA . VAL A 1 193 ? -14.575 4.960 -5.882 1.00 93.75 193 VAL A CA 1
ATOM 1414 C C . VAL A 1 193 ? -15.009 3.568 -5.433 1.00 93.75 193 VAL A C 1
ATOM 1416 O O . VAL A 1 193 ? -14.966 2.640 -6.236 1.00 93.75 193 VAL A O 1
ATOM 1419 N N . LEU A 1 194 ? -15.496 3.423 -4.196 1.00 92.50 194 LEU A N 1
ATOM 1420 C CA . LEU A 1 194 ? -16.011 2.149 -3.681 1.00 92.50 194 LEU A CA 1
ATOM 1421 C C . LEU A 1 194 ? -17.182 1.609 -4.507 1.00 92.50 194 LEU A C 1
ATOM 1423 O O . LEU A 1 194 ? -17.234 0.412 -4.791 1.00 92.50 194 LEU A O 1
ATOM 1427 N N . ARG A 1 195 ? -18.075 2.488 -4.983 1.00 92.25 195 ARG A N 1
ATOM 1428 C CA . ARG A 1 195 ? -19.194 2.118 -5.868 1.00 92.25 195 ARG A CA 1
ATOM 1429 C C . ARG A 1 195 ? -18.758 1.488 -7.193 1.00 92.25 195 ARG A C 1
ATOM 1431 O O . ARG A 1 195 ? -19.568 0.825 -7.830 1.00 92.25 195 ARG A O 1
ATOM 1438 N N . LEU A 1 196 ? -17.497 1.650 -7.606 1.00 92.56 196 LEU A N 1
ATOM 1439 C CA . LEU A 1 196 ? -16.972 0.978 -8.798 1.00 92.56 196 LEU A CA 1
ATOM 1440 C C . LEU A 1 196 ? -16.818 -0.538 -8.598 1.00 92.56 196 LEU A C 1
ATOM 1442 O O . LEU A 1 196 ? -16.683 -1.250 -9.591 1.00 92.56 196 LEU A O 1
ATOM 1446 N N . GLY A 1 197 ? -16.793 -1.030 -7.350 1.00 89.38 197 GLY A N 1
ATOM 1447 C CA . GLY A 1 197 ? -16.747 -2.462 -7.031 1.00 89.38 197 GLY A CA 1
ATOM 1448 C C . GLY A 1 197 ? -15.501 -3.187 -7.547 1.00 89.38 197 GLY A C 1
ATOM 1449 O O . GLY A 1 197 ? -15.526 -4.398 -7.755 1.00 89.38 197 GLY A O 1
ATOM 1450 N N . ARG A 1 198 ? -14.413 -2.454 -7.810 1.00 91.94 198 ARG A N 1
ATOM 1451 C CA . ARG A 1 198 ? -13.166 -3.016 -8.343 1.00 91.94 198 ARG A CA 1
ATOM 1452 C C . ARG A 1 198 ? -12.241 -3.420 -7.208 1.00 91.94 198 ARG A C 1
ATOM 1454 O O . ARG A 1 198 ? -12.146 -2.723 -6.209 1.00 91.94 198 ARG A O 1
ATOM 1461 N N . SER A 1 199 ? -11.489 -4.497 -7.406 1.00 90.44 199 SER A N 1
ATOM 1462 C CA . SER A 1 199 ? -10.452 -4.919 -6.461 1.00 90.44 199 SER A CA 1
ATOM 1463 C C . SER A 1 199 ? -9.153 -4.117 -6.593 1.00 90.44 199 SER A C 1
ATOM 1465 O O . SER A 1 199 ? -8.409 -4.007 -5.623 1.00 90.44 199 SER A O 1
ATOM 1467 N N . HIS A 1 200 ? -8.873 -3.574 -7.783 1.00 93.25 200 HIS A N 1
ATOM 1468 C CA . HIS A 1 200 ? -7.681 -2.788 -8.115 1.00 93.25 200 HIS A CA 1
ATOM 1469 C C . HIS A 1 200 ? -7.924 -1.869 -9.321 1.00 93.25 200 HIS A C 1
ATOM 1471 O O . HIS A 1 200 ? -8.917 -1.997 -10.044 1.00 93.25 200 HIS A O 1
ATOM 1477 N N . ALA A 1 201 ? -7.007 -0.924 -9.547 1.00 90.25 201 ALA A N 1
ATOM 1478 C CA . ALA A 1 201 ? -7.047 -0.052 -10.715 1.00 90.25 201 ALA A CA 1
ATOM 1479 C C . ALA A 1 201 ? -6.892 -0.867 -12.009 1.00 90.25 201 ALA A C 1
ATOM 1481 O O . ALA A 1 201 ? -6.017 -1.720 -12.104 1.00 90.25 201 ALA A O 1
ATOM 1482 N N . ALA A 1 202 ? -7.665 -0.537 -13.048 1.00 87.62 202 ALA A N 1
ATOM 1483 C CA . ALA A 1 202 ? -7.626 -1.248 -14.335 1.00 87.62 202 ALA A CA 1
ATOM 1484 C C . ALA A 1 202 ? -6.266 -1.168 -15.063 1.00 87.62 202 ALA A C 1
ATOM 1486 O O . ALA A 1 202 ? -6.024 -1.895 -16.024 1.00 87.62 202 ALA A O 1
ATOM 1487 N N . THR A 1 203 ? -5.397 -0.249 -14.642 1.00 88.50 203 THR A N 1
ATOM 1488 C CA . THR A 1 203 ? -4.038 -0.076 -15.164 1.00 88.50 203 THR A CA 1
ATOM 1489 C C . THR A 1 203 ? -3.005 -0.952 -14.460 1.00 88.50 203 THR A C 1
ATOM 1491 O O . THR A 1 203 ? -1.918 -1.116 -15.006 1.00 88.50 203 THR A O 1
ATOM 1494 N N . ALA A 1 204 ? -3.312 -1.509 -13.283 1.00 92.88 204 ALA A N 1
ATOM 1495 C CA . ALA A 1 204 ? -2.410 -2.428 -12.600 1.00 92.88 204 ALA A CA 1
ATOM 1496 C C . ALA A 1 204 ? -2.461 -3.801 -13.300 1.00 92.88 204 ALA A C 1
ATOM 1498 O O . ALA A 1 204 ? -3.551 -4.356 -13.466 1.00 92.88 204 ALA A O 1
ATOM 1499 N N . PRO A 1 205 ? -1.320 -4.365 -13.734 1.00 94.00 205 PRO A N 1
ATOM 1500 C CA . PRO A 1 205 ? -1.270 -5.635 -14.450 1.00 94.00 205 PRO A CA 1
ATOM 1501 C C . PRO A 1 205 ? -1.350 -6.823 -13.480 1.00 94.00 205 PRO A C 1
ATOM 1503 O O . PRO A 1 205 ? -0.510 -7.715 -13.512 1.00 94.00 205 PRO A O 1
ATOM 1506 N N . ILE A 1 206 ? -2.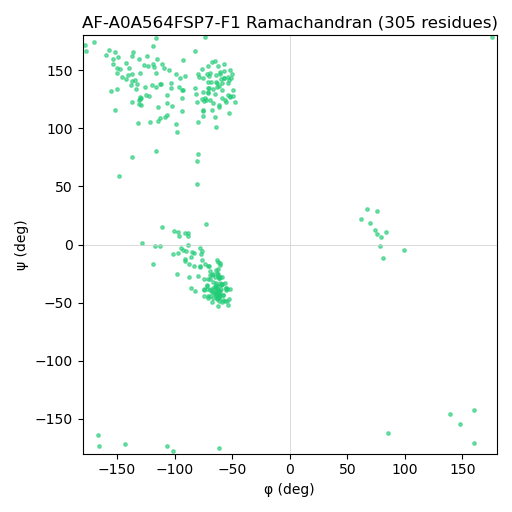356 -6.842 -12.602 1.00 96.06 206 ILE A N 1
ATOM 1507 C CA . ILE A 1 206 ? -2.562 -7.964 -11.683 1.00 96.06 206 ILE A CA 1
ATOM 1508 C C . ILE A 1 206 ? -3.049 -9.181 -12.492 1.00 96.06 206 ILE A C 1
ATOM 1510 O O . ILE A 1 206 ? -3.974 -9.037 -13.306 1.00 96.06 206 ILE A O 1
ATOM 1514 N N . PRO A 1 207 ? -2.432 -10.366 -12.323 1.00 95.06 207 PRO A N 1
ATOM 1515 C CA . PRO A 1 207 ? -2.883 -11.586 -12.984 1.00 95.06 207 PRO A CA 1
ATOM 1516 C C . PRO A 1 207 ? -4.325 -11.974 -12.606 1.00 95.06 207 PRO A C 1
ATOM 1518 O O . PRO A 1 207 ? -4.753 -11.723 -11.475 1.00 95.06 207 PRO A O 1
ATOM 1521 N N . PRO A 1 208 ? -5.087 -12.610 -13.516 1.00 94.62 208 PRO A N 1
ATOM 1522 C CA . PRO A 1 208 ? -6.408 -13.151 -13.196 1.00 94.62 208 PRO A CA 1
ATOM 1523 C C . PRO A 1 208 ? -6.374 -14.095 -11.986 1.00 94.62 208 PRO A C 1
ATOM 1525 O O . PRO A 1 208 ? -5.416 -14.840 -11.801 1.00 94.62 208 PRO A O 1
ATOM 1528 N N . GLY A 1 209 ? -7.425 -14.066 -11.164 1.00 95.44 209 GLY A N 1
ATOM 1529 C CA . GLY A 1 209 ? -7.529 -14.883 -9.946 1.00 95.44 209 GLY A CA 1
ATOM 1530 C C . GLY A 1 209 ? -6.780 -14.323 -8.731 1.00 95.44 209 GLY A C 1
ATOM 1531 O O . GLY A 1 209 ? -7.033 -14.770 -7.615 1.00 95.44 209 GLY A O 1
ATOM 1532 N N . LEU A 1 210 ? -5.923 -13.314 -8.913 1.00 97.06 210 LEU A N 1
ATOM 1533 C CA . LEU A 1 210 ? -5.236 -12.631 -7.822 1.00 97.06 210 LEU A CA 1
ATOM 1534 C C . LEU A 1 210 ? -5.918 -11.317 -7.445 1.00 97.06 210 LEU A C 1
ATOM 1536 O O . LEU A 1 210 ? -6.462 -10.590 -8.280 1.00 97.06 210 LEU A O 1
ATOM 1540 N N . VAL A 1 211 ? -5.845 -10.995 -6.158 1.00 96.44 211 VAL A N 1
ATOM 1541 C CA . VAL A 1 211 ? -6.399 -9.778 -5.580 1.00 96.44 211 VAL A CA 1
ATOM 1542 C C . VAL A 1 211 ? -5.345 -9.097 -4.708 1.00 96.44 211 VAL A C 1
ATOM 1544 O O . VAL A 1 211 ? -4.880 -9.713 -3.747 1.00 96.44 211 VAL A O 1
ATOM 1547 N N . PRO A 1 212 ? -4.958 -7.838 -4.991 1.00 97.06 212 PRO A N 1
ATOM 1548 C CA . PRO A 1 212 ? -4.039 -7.119 -4.123 1.00 97.06 212 PRO A CA 1
ATOM 1549 C C . PRO A 1 212 ? -4.728 -6.770 -2.805 1.00 97.06 212 PRO A C 1
ATOM 1551 O O . PRO A 1 212 ? -5.861 -6.297 -2.802 1.00 97.06 212 PRO A O 1
ATOM 1554 N N . VAL A 1 213 ? -4.029 -6.996 -1.694 1.00 96.38 213 VAL A N 1
ATOM 1555 C CA . VAL A 1 213 ? -4.506 -6.675 -0.333 1.00 96.38 213 VAL A CA 1
ATOM 1556 C C . VAL A 1 213 ? -3.614 -5.654 0.374 1.00 96.38 213 VAL A C 1
ATOM 1558 O O . VAL A 1 213 ? -4.018 -5.023 1.350 1.00 96.38 213 VAL A O 1
ATOM 1561 N N . ALA A 1 214 ? -2.397 -5.461 -0.134 1.00 97.56 214 ALA A N 1
ATOM 1562 C CA . ALA A 1 214 ? -1.497 -4.390 0.259 1.00 97.56 214 ALA A CA 1
ATOM 1563 C C . ALA A 1 214 ? -0.561 -4.026 -0.898 1.00 97.56 214 ALA A C 1
ATOM 1565 O O . ALA A 1 214 ? -0.426 -4.777 -1.862 1.00 97.56 214 ALA A O 1
ATOM 1566 N N . HIS A 1 215 ? 0.103 -2.881 -0.789 1.00 98.19 215 HIS A N 1
ATOM 1567 C CA . HIS A 1 215 ? 1.134 -2.455 -1.726 1.00 98.19 215 HIS A CA 1
ATOM 1568 C C . HIS A 1 215 ? 2.346 -1.918 -0.975 1.00 98.19 215 HIS A C 1
ATOM 1570 O O . HIS A 1 215 ? 2.210 -1.194 0.017 1.00 98.19 215 HIS A O 1
ATOM 1576 N N . ILE A 1 216 ? 3.516 -2.246 -1.510 1.00 98.44 216 ILE A N 1
ATOM 1577 C CA . ILE A 1 216 ? 4.781 -1.583 -1.221 1.00 98.44 216 ILE A CA 1
ATOM 1578 C C . ILE A 1 216 ? 4.958 -0.493 -2.276 1.00 98.44 216 ILE A C 1
ATOM 1580 O O . ILE A 1 216 ? 4.807 -0.752 -3.473 1.00 98.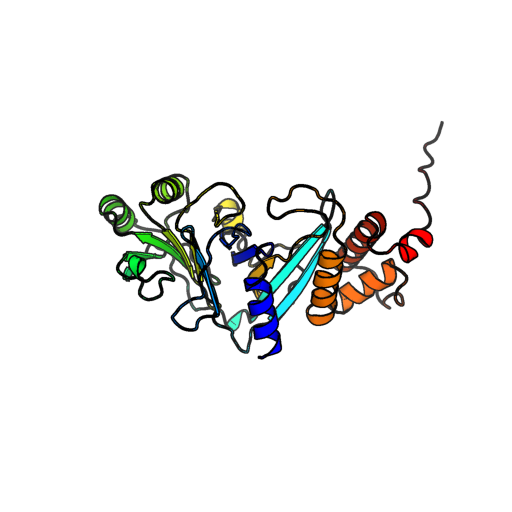44 216 ILE A O 1
ATOM 1584 N N . HIS A 1 217 ? 5.316 0.708 -1.837 1.00 97.62 217 HIS A N 1
ATOM 1585 C CA . HIS A 1 217 ? 5.616 1.863 -2.679 1.00 97.62 217 HIS A CA 1
ATOM 1586 C C . HIS A 1 217 ? 7.087 2.253 -2.487 1.00 97.62 217 HIS A C 1
ATOM 1588 O O . HIS A 1 217 ? 7.358 3.166 -1.700 1.00 97.62 217 HIS A O 1
ATOM 1594 N N . PRO A 1 218 ? 8.038 1.562 -3.152 1.00 97.50 218 PRO A N 1
ATOM 1595 C CA . PRO A 1 218 ? 9.461 1.876 -3.039 1.00 97.50 218 PRO A CA 1
ATOM 1596 C C . PRO A 1 218 ? 9.770 3.322 -3.432 1.00 97.50 218 PRO A C 1
ATOM 1598 O O . PRO A 1 218 ? 9.049 3.921 -4.240 1.00 97.50 218 PRO A O 1
ATOM 1601 N N . ALA A 1 219 ? 10.875 3.863 -2.919 1.00 95.94 219 ALA A N 1
ATOM 1602 C CA . ALA A 1 219 ? 11.358 5.197 -3.267 1.00 95.94 219 ALA A CA 1
ATOM 1603 C C . ALA A 1 219 ? 11.408 5.409 -4.795 1.00 95.94 219 ALA A C 1
ATOM 1605 O O . ALA A 1 219 ? 11.879 4.557 -5.551 1.00 95.94 219 ALA A O 1
ATOM 1606 N N . HIS A 1 220 ? 10.892 6.543 -5.277 1.00 96.31 220 HIS A N 1
ATOM 1607 C CA . HIS A 1 220 ? 10.794 6.818 -6.713 1.00 96.31 220 HIS A CA 1
ATOM 1608 C C . HIS A 1 220 ? 12.014 7.607 -7.205 1.00 96.31 220 HIS A C 1
ATOM 1610 O O . HIS A 1 220 ? 12.335 8.631 -6.609 1.00 96.31 220 HIS A O 1
ATOM 1616 N N . PRO A 1 221 ? 12.678 7.252 -8.314 1.00 96.62 221 PRO A N 1
ATOM 1617 C CA . PRO A 1 221 ? 13.936 7.905 -8.689 1.00 96.62 221 PRO A CA 1
ATOM 1618 C C . PRO A 1 221 ? 13.809 9.396 -9.024 1.00 96.62 221 PRO A C 1
ATOM 1620 O O . PRO A 1 221 ? 14.787 10.114 -8.903 1.00 96.62 221 PRO A O 1
ATOM 1623 N N . LEU A 1 222 ? 12.615 9.875 -9.386 1.00 95.44 222 LEU A N 1
ATOM 1624 C CA . LEU A 1 222 ? 12.363 11.288 -9.721 1.00 95.44 222 LEU A CA 1
ATOM 1625 C C . LEU A 1 222 ? 11.465 12.029 -8.732 1.00 95.44 222 LEU A C 1
ATOM 1627 O O . LEU A 1 222 ? 11.158 13.198 -8.950 1.00 95.44 222 LEU A O 1
ATOM 1631 N N . ARG A 1 223 ? 10.965 11.354 -7.690 1.00 93.88 223 ARG A N 1
ATOM 1632 C CA . ARG A 1 223 ? 10.060 11.983 -6.721 1.00 93.88 223 ARG A CA 1
ATOM 1633 C C . ARG A 1 223 ? 10.410 11.581 -5.302 1.00 93.88 223 ARG A C 1
ATOM 1635 O O . ARG A 1 223 ? 10.678 10.409 -5.049 1.00 93.88 223 ARG A O 1
ATOM 1642 N N . ASP A 1 224 ? 10.382 12.547 -4.398 1.00 90.75 224 ASP A N 1
ATO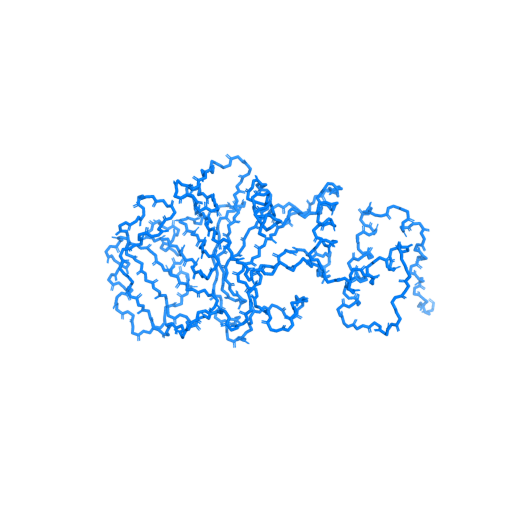M 1643 C CA . ASP A 1 224 ? 10.518 12.288 -2.969 1.00 90.75 224 ASP A CA 1
ATOM 1644 C C . ASP A 1 224 ? 9.233 11.660 -2.381 1.00 90.75 224 ASP A C 1
ATOM 1646 O O . ASP A 1 224 ? 8.224 11.460 -3.068 1.00 90.75 224 ASP A O 1
ATOM 1650 N N . ALA A 1 225 ? 9.248 11.358 -1.081 1.00 84.31 225 ALA A N 1
ATOM 1651 C CA . ALA A 1 225 ? 8.101 10.787 -0.368 1.00 84.31 225 ALA A CA 1
ATOM 1652 C C . ALA A 1 225 ? 6.859 11.707 -0.321 1.00 84.31 225 ALA A C 1
ATOM 1654 O O . ALA A 1 225 ? 5.767 11.251 0.033 1.00 84.31 225 ALA A O 1
ATOM 1655 N N . LEU A 1 226 ? 7.013 12.991 -0.665 1.00 84.19 226 LEU A N 1
ATOM 1656 C CA . LEU A 1 226 ? 5.946 13.987 -0.781 1.00 84.19 226 LEU A CA 1
ATOM 1657 C C . LEU A 1 226 ? 5.415 14.109 -2.215 1.00 84.19 226 LEU A C 1
ATOM 1659 O O . LEU A 1 226 ? 4.475 14.865 -2.452 1.00 84.19 226 LEU A O 1
ATOM 1663 N N . GLY A 1 227 ? 5.997 13.371 -3.162 1.00 88.00 227 GLY A N 1
ATOM 1664 C CA . GLY A 1 227 ? 5.676 13.453 -4.582 1.00 88.00 227 GLY A CA 1
ATOM 1665 C C . GLY A 1 227 ? 6.330 14.640 -5.291 1.00 88.00 227 GLY A C 1
ATOM 1666 O O . GLY A 1 227 ? 6.037 14.863 -6.465 1.00 88.00 227 GLY A O 1
ATOM 1667 N N . ARG A 1 228 ? 7.207 15.394 -4.617 1.00 91.19 228 ARG A N 1
ATOM 1668 C CA . ARG A 1 228 ? 7.906 16.537 -5.212 1.00 91.19 228 ARG A CA 1
ATOM 1669 C C . ARG A 1 228 ? 9.009 16.038 -6.142 1.00 91.19 228 ARG A C 1
ATOM 1671 O O . ARG A 1 228 ? 9.645 15.032 -5.816 1.00 91.19 228 ARG A O 1
ATOM 1678 N N . PRO A 1 229 ? 9.259 16.717 -7.273 1.00 93.19 229 PRO A N 1
ATOM 1679 C CA . PRO A 1 229 ? 10.365 16.369 -8.156 1.00 93.19 229 PRO A CA 1
ATOM 1680 C C . PRO A 1 229 ? 11.714 16.390 -7.424 1.00 93.19 229 PRO A C 1
ATOM 1682 O O . PRO A 1 229 ? 11.951 17.257 -6.584 1.00 93.19 229 PRO A O 1
ATOM 1685 N N . ARG A 1 230 ? 12.607 15.466 -7.781 1.00 92.88 230 ARG A N 1
ATOM 1686 C CA . ARG A 1 230 ? 14.018 15.457 -7.370 1.00 92.88 230 ARG A CA 1
ATOM 1687 C C . ARG A 1 230 ? 14.928 15.103 -8.551 1.00 92.88 230 ARG A C 1
ATOM 1689 O O . ARG A 1 230 ? 14.426 14.532 -9.525 1.00 92.88 230 ARG A O 1
ATOM 1696 N N . PRO A 1 231 ? 16.239 15.400 -8.477 1.00 93.88 231 PRO A N 1
ATOM 1697 C CA . PRO A 1 231 ? 17.213 14.853 -9.417 1.00 93.88 231 PRO A CA 1
ATOM 1698 C C . PRO A 1 231 ? 17.109 13.327 -9.507 1.00 93.88 231 PRO A C 1
ATOM 1700 O O . PRO A 1 231 ? 16.714 12.672 -8.543 1.00 93.88 231 PRO A O 1
ATOM 1703 N N . PHE A 1 232 ? 17.446 12.769 -10.669 1.00 94.69 232 PHE A N 1
ATOM 1704 C CA . PHE A 1 232 ? 17.371 11.329 -10.889 1.00 94.69 232 PHE A CA 1
ATOM 1705 C C . PHE A 1 232 ? 18.292 10.562 -9.929 1.00 94.69 232 PHE A C 1
ATOM 1707 O O . PHE A 1 232 ? 19.509 10.717 -9.947 1.00 94.69 232 PHE A O 1
ATOM 1714 N N . GLU A 1 233 ? 17.693 9.695 -9.117 1.00 95.88 233 GLU A N 1
ATOM 1715 C CA . GLU A 1 233 ? 18.391 8.842 -8.158 1.00 95.88 233 GLU A CA 1
ATOM 1716 C C . GLU A 1 233 ? 18.596 7.432 -8.727 1.00 95.88 233 GLU A C 1
ATOM 1718 O O . GLU A 1 233 ? 17.715 6.568 -8.627 1.00 95.88 233 GLU A O 1
ATOM 1723 N N . ALA A 1 234 ? 19.783 7.172 -9.283 1.00 95.56 234 ALA A N 1
ATOM 1724 C CA . ALA A 1 234 ? 20.117 5.894 -9.919 1.00 95.56 234 ALA A CA 1
ATOM 1725 C C . ALA A 1 234 ? 19.918 4.685 -8.987 1.00 95.56 234 ALA A C 1
ATOM 1727 O O . ALA A 1 234 ? 19.407 3.652 -9.414 1.00 95.56 234 ALA A O 1
ATOM 1728 N N . ARG A 1 235 ? 20.233 4.830 -7.691 1.00 95.69 235 ARG A N 1
ATOM 1729 C CA . ARG A 1 235 ? 20.047 3.768 -6.685 1.00 95.69 235 ARG A CA 1
ATOM 1730 C C . ARG A 1 235 ? 18.588 3.326 -6.545 1.00 95.69 235 ARG A C 1
ATOM 1732 O O . ARG A 1 235 ? 18.314 2.136 -6.422 1.00 95.69 235 ARG A O 1
ATOM 1739 N N . HIS A 1 236 ? 17.646 4.270 -6.595 1.00 96.75 236 HIS A N 1
ATOM 1740 C CA . HIS A 1 236 ? 16.218 3.977 -6.460 1.00 96.75 236 HIS A CA 1
ATOM 1741 C C . HIS A 1 236 ? 15.660 3.332 -7.723 1.00 96.75 236 HIS A C 1
ATOM 1743 O O . HIS A 1 236 ? 14.848 2.412 -7.644 1.00 96.75 236 HIS A O 1
ATOM 1749 N N . HIS A 1 237 ? 16.125 3.786 -8.890 1.00 97.69 237 HIS A N 1
ATOM 1750 C CA . HIS A 1 237 ? 15.786 3.147 -10.155 1.00 97.69 237 HIS A CA 1
ATOM 1751 C C . HIS A 1 237 ? 16.299 1.705 -10.192 1.00 97.69 237 HIS A C 1
ATOM 1753 O O . HIS A 1 237 ? 15.485 0.800 -10.369 1.00 97.69 237 HIS A O 1
ATOM 1759 N N . ALA A 1 238 ? 17.590 1.482 -9.928 1.00 97.19 238 ALA A N 1
ATOM 1760 C CA . ALA A 1 238 ? 18.201 0.154 -9.909 1.00 97.19 238 ALA A CA 1
ATOM 1761 C C . ALA A 1 238 ? 17.521 -0.781 -8.896 1.00 97.19 238 ALA A C 1
ATOM 1763 O O . ALA A 1 238 ? 17.193 -1.921 -9.226 1.00 97.19 238 ALA A O 1
ATOM 1764 N N . GLY A 1 239 ? 17.226 -0.280 -7.691 1.00 97.56 239 GLY A N 1
ATOM 1765 C CA . GLY A 1 239 ? 16.489 -1.029 -6.674 1.00 97.56 239 GLY A CA 1
ATOM 1766 C C . GLY A 1 239 ? 15.112 -1.487 -7.160 1.00 97.56 239 GLY A C 1
ATOM 1767 O O . GLY A 1 239 ? 14.748 -2.646 -6.969 1.00 97.56 239 GLY A O 1
ATOM 1768 N N . PHE A 1 240 ? 14.360 -0.620 -7.848 1.00 98.44 240 PHE A N 1
ATOM 1769 C CA . PHE A 1 240 ? 13.072 -1.022 -8.412 1.00 98.44 240 PHE A CA 1
ATOM 1770 C C . PHE A 1 240 ? 13.213 -1.958 -9.623 1.00 98.44 240 PHE A C 1
ATOM 1772 O O . PHE A 1 240 ? 12.409 -2.877 -9.766 1.00 98.44 240 PHE A O 1
ATOM 1779 N N . GLN A 1 241 ? 14.240 -1.797 -10.466 1.00 98.00 241 GLN A N 1
ATOM 1780 C CA . GLN A 1 241 ? 14.485 -2.733 -11.572 1.00 98.00 241 GLN A CA 1
ATOM 1781 C C . GLN A 1 241 ? 14.754 -4.155 -11.066 1.00 98.00 241 GLN A C 1
ATOM 1783 O O . GLN A 1 241 ? 14.178 -5.096 -11.602 1.00 98.00 241 GLN A O 1
ATOM 1788 N N . ALA A 1 242 ? 15.505 -4.315 -9.972 1.00 98.06 242 ALA A N 1
ATOM 1789 C CA . ALA A 1 242 ? 15.715 -5.622 -9.346 1.00 98.06 242 ALA A CA 1
ATOM 1790 C C . ALA A 1 242 ? 14.404 -6.246 -8.820 1.00 98.06 242 ALA A C 1
ATOM 1792 O O . ALA A 1 242 ? 14.202 -7.460 -8.894 1.00 98.06 242 ALA A O 1
ATOM 1793 N N . LEU A 1 243 ? 13.478 -5.424 -8.305 1.00 98.56 243 LEU A N 1
ATOM 1794 C CA . LEU A 1 243 ? 12.141 -5.890 -7.921 1.00 98.56 243 LEU A CA 1
ATOM 1795 C C . LEU A 1 243 ? 11.320 -6.317 -9.141 1.00 98.56 243 LEU A C 1
ATOM 1797 O O . LEU A 1 243 ? 10.631 -7.332 -9.071 1.00 98.56 243 LEU A O 1
ATOM 1801 N N . LEU A 1 244 ? 11.400 -5.570 -10.244 1.00 98.12 244 LEU A N 1
ATOM 1802 C CA . LEU A 1 244 ? 10.696 -5.876 -11.488 1.00 98.12 244 LEU A CA 1
ATOM 1803 C C . LEU A 1 244 ? 11.223 -7.159 -12.146 1.00 98.12 244 LEU A C 1
ATOM 1805 O O . LEU A 1 244 ? 10.432 -7.966 -12.616 1.00 98.12 244 LEU A O 1
ATOM 1809 N N . GLU A 1 245 ? 12.535 -7.389 -12.130 1.00 97.94 245 GLU A N 1
ATOM 1810 C CA . GLU A 1 245 ? 13.146 -8.633 -12.615 1.00 97.94 245 GLU A CA 1
ATOM 1811 C C . GLU A 1 245 ? 12.719 -9.851 -11.793 1.00 97.94 245 GLU A C 1
ATOM 1813 O O . GLU A 1 245 ? 12.523 -10.934 -12.340 1.00 97.94 245 GLU A O 1
ATOM 1818 N N . ARG A 1 246 ? 12.555 -9.680 -10.477 1.00 97.94 246 ARG A N 1
ATOM 1819 C CA . ARG A 1 246 ? 12.230 -10.783 -9.567 1.00 97.94 246 ARG A CA 1
ATOM 1820 C C . ARG A 1 246 ? 10.737 -11.082 -9.459 1.00 97.94 246 ARG A C 1
ATOM 1822 O O . ARG A 1 246 ? 10.364 -12.238 -9.285 1.00 97.94 246 ARG A O 1
ATOM 1829 N N . TRP A 1 247 ? 9.902 -10.047 -9.477 1.00 98.12 247 TRP A N 1
ATOM 1830 C CA . TRP A 1 247 ? 8.477 -10.131 -9.139 1.00 98.12 247 TRP A CA 1
ATOM 1831 C C . TRP A 1 247 ? 7.562 -9.528 -10.208 1.00 98.12 247 TRP A C 1
ATOM 1833 O O . TRP A 1 247 ? 6.354 -9.449 -9.996 1.00 98.12 247 TRP A O 1
ATOM 1843 N N . GLY A 1 248 ? 8.112 -9.028 -11.312 1.00 97.75 248 GLY A N 1
ATOM 1844 C CA . GLY A 1 248 ? 7.330 -8.463 -12.403 1.00 97.75 248 GLY A CA 1
ATOM 1845 C C . GLY A 1 248 ? 6.788 -9.513 -13.361 1.00 97.75 248 GLY A C 1
ATOM 1846 O O . GLY A 1 248 ? 7.208 -10.668 -13.363 1.00 97.75 248 GLY A O 1
ATOM 1847 N N . ASP A 1 249 ? 5.851 -9.082 -14.201 1.00 96.69 249 ASP A N 1
ATOM 1848 C CA . ASP A 1 249 ? 5.395 -9.879 -15.337 1.00 96.69 249 ASP A CA 1
ATOM 1849 C C . ASP A 1 249 ? 6.548 -9.998 -16.360 1.00 96.69 249 ASP A C 1
ATOM 1851 O O . ASP A 1 249 ? 6.968 -8.970 -16.917 1.00 96.69 249 ASP A O 1
ATOM 1855 N N . PRO A 1 250 ? 7.074 -11.214 -16.614 1.00 96.06 250 PRO A N 1
ATOM 1856 C CA . PRO A 1 250 ? 8.214 -11.408 -17.504 1.00 96.06 250 PRO A CA 1
ATOM 1857 C C . PRO A 1 250 ? 7.923 -10.945 -18.936 1.00 96.06 250 PRO A C 1
ATOM 1859 O O . PRO A 1 250 ? 8.832 -10.466 -19.617 1.00 96.06 250 PRO A O 1
ATOM 1862 N N . ASP A 1 251 ? 6.666 -10.998 -19.381 1.00 95.06 251 ASP A N 1
ATOM 1863 C CA . ASP A 1 251 ? 6.296 -10.540 -20.715 1.00 95.06 251 ASP A CA 1
ATOM 1864 C C . ASP A 1 251 ? 6.373 -9.015 -20.823 1.00 95.06 251 ASP A C 1
ATOM 1866 O O . ASP A 1 251 ? 6.900 -8.477 -21.800 1.00 95.06 251 ASP A O 1
ATOM 1870 N N . LEU A 1 252 ? 5.868 -8.290 -19.819 1.00 96.69 252 LEU A N 1
ATOM 1871 C CA . LEU A 1 252 ? 5.955 -6.826 -19.797 1.00 96.69 252 LEU A CA 1
ATOM 1872 C C . LEU A 1 252 ? 7.408 -6.362 -19.672 1.00 96.69 252 LEU A C 1
ATOM 1874 O O . LEU A 1 252 ? 7.797 -5.379 -20.310 1.00 96.69 252 LEU A O 1
ATOM 1878 N N . LEU A 1 253 ? 8.221 -7.094 -18.908 1.00 97.19 253 LEU A N 1
ATOM 1879 C CA . LEU A 1 253 ? 9.655 -6.852 -18.820 1.00 97.19 253 LEU A CA 1
ATOM 1880 C C . LEU A 1 253 ? 10.351 -7.080 -20.169 1.00 97.19 253 LEU A C 1
ATOM 1882 O O . LEU A 1 253 ? 11.192 -6.269 -20.552 1.00 97.19 253 LEU A O 1
ATOM 1886 N N . ALA A 1 254 ? 9.981 -8.114 -20.930 1.00 97.12 254 ALA A N 1
ATOM 1887 C CA . ALA A 1 254 ? 10.534 -8.353 -22.264 1.00 97.12 254 ALA A CA 1
ATOM 1888 C C . ALA A 1 254 ? 10.246 -7.185 -23.225 1.00 97.12 254 ALA A C 1
ATOM 1890 O O . ALA A 1 254 ? 11.155 -6.713 -23.909 1.00 97.12 254 ALA A O 1
ATOM 1891 N N . TRP A 1 255 ? 9.021 -6.647 -23.220 1.00 97.81 255 TRP A N 1
ATO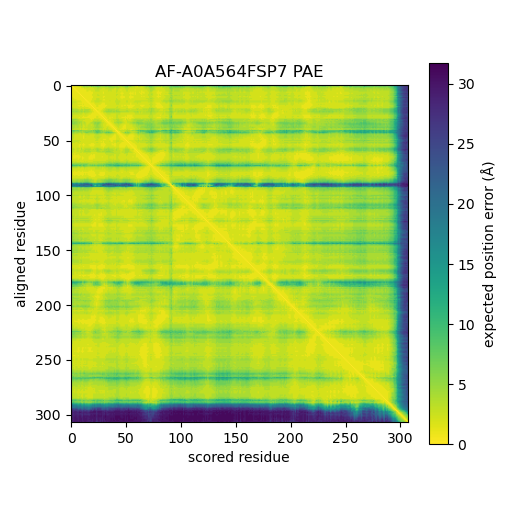M 1892 C CA . TRP A 1 255 ? 8.676 -5.442 -23.989 1.00 97.81 255 TRP A CA 1
ATOM 1893 C C . TRP A 1 255 ? 9.462 -4.208 -23.546 1.00 97.81 255 TRP A C 1
ATOM 1895 O O . TRP A 1 255 ? 9.968 -3.459 -24.384 1.00 97.81 255 TRP A O 1
ATOM 1905 N N . LYS A 1 256 ? 9.617 -4.011 -22.232 1.00 97.38 256 LYS A N 1
ATOM 1906 C CA . LYS A 1 256 ? 10.436 -2.929 -21.679 1.00 97.38 256 LYS A CA 1
ATOM 1907 C C . LYS A 1 256 ? 11.886 -3.029 -22.166 1.00 97.38 256 LYS A C 1
ATOM 1909 O O . LYS A 1 256 ? 12.434 -2.051 -22.667 1.00 97.38 256 LYS A O 1
ATOM 1914 N N . ARG A 1 257 ? 12.494 -4.214 -22.059 1.00 96.50 257 ARG A N 1
ATOM 1915 C CA . ARG A 1 257 ? 13.874 -4.481 -22.496 1.00 96.50 257 ARG A CA 1
ATOM 1916 C C . ARG A 1 257 ? 14.042 -4.288 -23.997 1.00 96.50 257 ARG A C 1
ATOM 1918 O O . ARG A 1 257 ? 15.012 -3.658 -24.405 1.00 96.50 257 ARG A O 1
ATOM 1925 N N . HIS A 1 258 ? 13.089 -4.760 -24.801 1.00 95.69 258 HIS A N 1
ATOM 1926 C CA . HIS A 1 258 ? 13.078 -4.522 -26.242 1.00 95.69 258 HIS A CA 1
ATOM 1927 C C . HIS A 1 258 ? 13.104 -3.027 -26.567 1.00 95.69 258 HIS A C 1
ATOM 1929 O O . HIS A 1 258 ? 13.944 -2.582 -27.346 1.00 95.69 258 HIS A O 1
ATOM 1935 N N . ARG A 1 259 ? 12.236 -2.232 -25.925 1.00 95.69 259 ARG A N 1
ATOM 1936 C CA . ARG A 1 259 ? 12.172 -0.781 -26.153 1.00 95.69 259 ARG A CA 1
ATOM 1937 C C . ARG A 1 259 ? 13.475 -0.052 -25.817 1.00 95.69 259 ARG A C 1
ATOM 1939 O O . ARG A 1 259 ? 13.731 0.999 -26.405 1.00 95.69 259 ARG A O 1
ATOM 1946 N N . LEU A 1 260 ? 14.254 -0.601 -24.887 1.00 95.38 260 LEU A N 1
ATOM 1947 C CA . LEU A 1 260 ? 15.559 -0.099 -24.453 1.00 95.38 260 LEU A CA 1
ATOM 1948 C C . LEU A 1 260 ? 16.739 -0.645 -25.279 1.00 95.38 260 LEU A C 1
ATOM 1950 O O . LEU A 1 260 ? 17.874 -0.316 -24.965 1.00 95.38 260 LEU A O 1
ATOM 1954 N N . GLY A 1 261 ? 16.509 -1.503 -26.281 1.00 94.31 261 GLY A N 1
ATOM 1955 C CA . GLY A 1 261 ? 17.588 -2.145 -27.046 1.00 94.31 261 GLY A CA 1
ATOM 1956 C C . GLY A 1 261 ? 18.321 -3.268 -26.294 1.00 94.31 261 GLY A C 1
ATOM 1957 O O . GLY A 1 261 ? 19.359 -3.738 -26.741 1.00 94.31 261 GLY A O 1
ATOM 1958 N N . LEU A 1 262 ? 17.782 -3.734 -25.161 1.00 93.56 262 LEU A N 1
ATOM 1959 C CA . LEU A 1 262 ? 18.414 -4.706 -24.252 1.00 93.56 262 LEU A CA 1
ATOM 1960 C C . LEU A 1 262 ? 17.892 -6.145 -24.426 1.00 93.56 262 LEU A C 1
ATOM 1962 O O . LEU A 1 262 ? 18.101 -7.009 -23.563 1.00 93.56 262 LEU A O 1
ATOM 1966 N N . GLY A 1 263 ? 17.135 -6.401 -25.491 1.00 93.06 263 GLY A N 1
ATOM 1967 C CA . GLY A 1 263 ? 16.540 -7.704 -25.760 1.00 93.06 263 GLY A CA 1
ATOM 1968 C C . GLY A 1 263 ? 15.777 -7.765 -27.085 1.00 93.06 263 GLY A C 1
ATOM 1969 O O . GLY A 1 263 ? 15.491 -6.727 -27.692 1.00 93.06 263 GLY A O 1
ATOM 1970 N N . PRO A 1 264 ? 15.436 -8.981 -27.543 1.00 95.75 264 PRO A N 1
ATOM 1971 C CA . PRO A 1 264 ? 14.701 -9.175 -28.783 1.00 95.75 264 PRO A CA 1
ATOM 1972 C C . PRO A 1 264 ? 13.271 -8.643 -28.670 1.00 95.75 264 PRO A C 1
ATOM 1974 O O . PRO A 1 264 ? 12.694 -8.573 -27.583 1.00 95.75 264 PRO A O 1
ATOM 1977 N N . ARG A 1 265 ? 12.671 -8.321 -29.818 1.00 93.88 265 ARG A N 1
ATOM 1978 C CA . ARG A 1 265 ? 11.243 -8.006 -29.891 1.00 93.88 265 ARG A CA 1
ATOM 1979 C C . ARG A 1 265 ? 10.419 -9.248 -29.532 1.00 93.88 265 ARG A C 1
ATOM 1981 O O . ARG A 1 265 ? 10.643 -10.293 -30.143 1.00 93.88 265 ARG A O 1
ATOM 1988 N N . PRO A 1 266 ? 9.440 -9.158 -28.615 1.00 95.38 266 PRO A N 1
ATOM 1989 C CA . PRO A 1 266 ? 8.528 -10.269 -28.367 1.00 95.38 266 PRO A CA 1
ATOM 1990 C C . PRO A 1 266 ? 7.765 -10.673 -29.638 1.00 95.38 266 PRO A C 1
ATOM 1992 O O . PRO A 1 266 ? 7.298 -9.820 -30.391 1.00 95.38 266 PRO A O 1
ATOM 1995 N N . GLY A 1 267 ? 7.600 -11.980 -29.866 1.00 93.00 267 GLY A N 1
ATOM 1996 C CA . GLY A 1 267 ? 6.995 -12.549 -31.083 1.00 93.00 267 GLY A CA 1
ATOM 1997 C C . GLY A 1 267 ? 5.476 -12.372 -31.220 1.00 93.00 267 GLY A C 1
ATOM 1998 O O . GLY A 1 267 ? 4.844 -13.098 -31.981 1.00 93.00 267 GLY A O 1
ATOM 1999 N N . ARG A 1 268 ? 4.872 -11.442 -30.473 1.00 93.25 268 ARG A N 1
ATOM 2000 C CA . ARG A 1 268 ? 3.430 -11.164 -30.489 1.00 93.25 268 ARG A CA 1
ATOM 2001 C C . ARG A 1 268 ? 3.151 -9.682 -30.749 1.00 93.25 268 ARG A C 1
ATOM 2003 O O . ARG A 1 268 ? 4.004 -8.849 -30.446 1.00 93.25 268 ARG A O 1
ATOM 2010 N N . PRO A 1 269 ? 1.978 -9.313 -31.295 1.00 94.06 269 PRO A N 1
ATOM 2011 C CA . PRO A 1 269 ? 1.599 -7.910 -31.433 1.00 94.06 269 PRO A CA 1
ATOM 2012 C C . PRO A 1 269 ? 1.521 -7.203 -30.068 1.00 94.06 269 PRO A C 1
ATOM 2014 O O . PRO A 1 269 ? 1.124 -7.830 -29.081 1.00 94.06 269 PRO A O 1
ATOM 2017 N N . PRO A 1 270 ? 1.858 -5.903 -29.991 1.00 94.25 270 PRO A N 1
ATOM 2018 C CA . PRO A 1 270 ? 1.744 -5.157 -28.748 1.00 94.25 270 PRO A CA 1
ATOM 2019 C C . PRO A 1 270 ? 0.274 -4.952 -28.354 1.00 94.25 270 PRO A C 1
ATOM 2021 O O . PRO A 1 270 ? -0.576 -4.600 -29.178 1.00 94.25 270 PRO A O 1
ATOM 2024 N N . ASP A 1 271 ? -0.015 -5.082 -27.065 1.00 93.75 271 ASP A N 1
ATOM 2025 C CA . ASP A 1 271 ? -1.311 -4.793 -26.459 1.00 93.75 271 ASP A CA 1
ATOM 2026 C C . ASP A 1 271 ? -1.259 -3.489 -25.637 1.00 93.75 271 ASP A C 1
ATOM 2028 O O . ASP A 1 271 ? -0.297 -2.717 -25.680 1.00 93.75 271 ASP A O 1
ATOM 2032 N N . ARG A 1 272 ? -2.339 -3.176 -24.913 1.00 92.31 272 ARG A N 1
ATOM 2033 C CA . ARG A 1 272 ? -2.397 -1.965 -24.081 1.00 92.31 272 ARG A CA 1
ATOM 2034 C C . ARG A 1 272 ? -1.341 -1.971 -22.968 1.00 92.31 272 ARG A C 1
ATOM 2036 O O . ARG A 1 272 ? -0.802 -0.908 -22.662 1.00 92.31 272 ARG A O 1
ATOM 2043 N N . ARG A 1 273 ? -1.088 -3.124 -22.342 1.00 92.81 273 ARG A N 1
ATOM 2044 C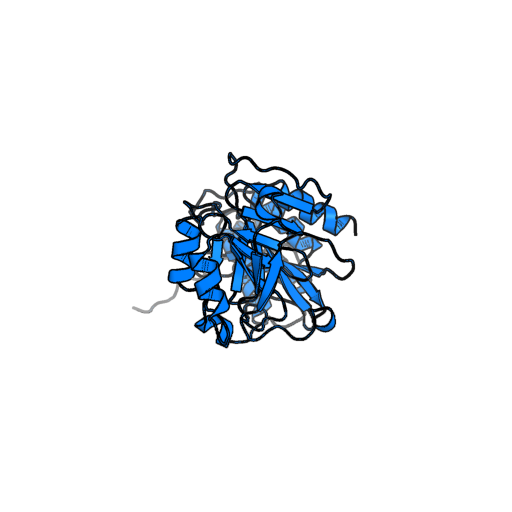 CA . ARG A 1 273 ? -0.161 -3.260 -21.211 1.00 92.81 273 ARG A CA 1
ATOM 2045 C C . ARG A 1 273 ? 1.280 -3.184 -21.702 1.00 92.81 273 ARG A C 1
ATOM 2047 O O . ARG A 1 273 ? 2.056 -2.422 -21.131 1.00 92.81 273 ARG A O 1
ATOM 2054 N N . SER A 1 274 ? 1.609 -3.866 -22.800 1.00 95.31 274 SER A N 1
ATOM 2055 C CA . SER A 1 274 ? 2.952 -3.802 -23.382 1.00 95.31 274 SER A CA 1
ATOM 2056 C C . SER A 1 274 ? 3.303 -2.394 -23.864 1.00 95.31 274 SER A C 1
ATOM 2058 O O . SER A 1 274 ? 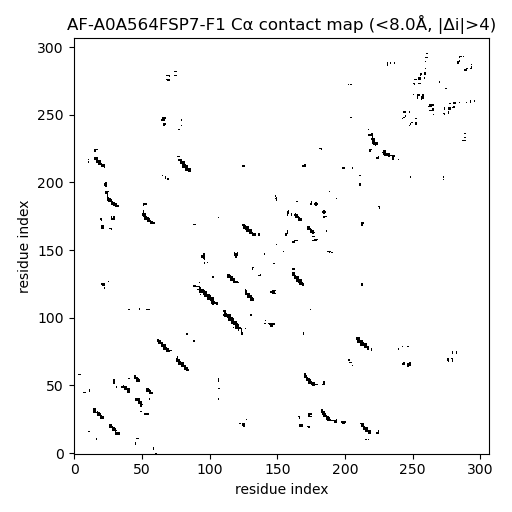4.360 -1.885 -23.508 1.00 95.31 274 SER A O 1
ATOM 2060 N N . ARG A 1 275 ? 2.377 -1.690 -24.537 1.00 95.38 275 ARG A N 1
ATOM 2061 C CA . ARG A 1 275 ? 2.563 -0.266 -24.882 1.00 95.38 275 ARG A CA 1
ATOM 2062 C C . ARG A 1 275 ? 2.778 0.611 -23.649 1.00 95.38 275 ARG A C 1
ATOM 2064 O O . ARG A 1 275 ? 3.499 1.602 -23.708 1.00 95.38 275 ARG A O 1
ATOM 2071 N N . GLY A 1 276 ? 2.133 0.275 -22.533 1.00 95.50 276 GLY A N 1
ATOM 2072 C CA . GLY A 1 276 ? 2.376 0.919 -21.244 1.00 95.50 276 GLY A CA 1
ATOM 2073 C C . GLY A 1 276 ? 3.820 0.732 -20.774 1.00 95.50 276 GLY A C 1
ATOM 2074 O O . GLY A 1 276 ? 4.471 1.717 -20.436 1.00 95.50 276 GLY A O 1
ATOM 2075 N N . ALA A 1 277 ? 4.330 -0.500 -20.817 1.00 96.94 277 ALA A N 1
ATOM 2076 C CA . ALA A 1 277 ? 5.711 -0.823 -20.456 1.00 96.94 277 ALA A CA 1
ATOM 2077 C C . ALA A 1 277 ? 6.736 -0.118 -21.365 1.00 96.94 277 ALA A C 1
ATOM 2079 O O . ALA A 1 277 ? 7.695 0.472 -20.871 1.00 96.94 277 ALA A O 1
ATOM 2080 N N . GLU A 1 278 ? 6.500 -0.086 -22.680 1.00 96.12 278 GLU A N 1
ATOM 2081 C CA . GLU A 1 278 ? 7.354 0.636 -23.635 1.00 96.12 278 GLU A CA 1
ATOM 2082 C C . GLU A 1 278 ? 7.372 2.151 -23.365 1.00 96.12 278 GLU A C 1
ATOM 2084 O O . GLU A 1 278 ? 8.422 2.789 -23.433 1.00 96.12 278 GLU A O 1
ATOM 2089 N N . ARG A 1 279 ? 6.227 2.749 -23.007 1.00 96.69 279 ARG A N 1
ATOM 2090 C CA . ARG A 1 279 ? 6.175 4.167 -22.610 1.00 96.69 279 ARG A CA 1
ATOM 2091 C C . ARG A 1 279 ? 6.992 4.429 -21.351 1.00 96.69 279 ARG A C 1
ATOM 2093 O O . ARG A 1 279 ? 7.721 5.414 -21.314 1.00 96.69 279 ARG A O 1
ATOM 2100 N N . VAL A 1 280 ? 6.905 3.559 -20.342 1.00 97.31 280 VAL A N 1
ATOM 2101 C CA . VAL A 1 280 ? 7.735 3.691 -19.134 1.00 97.31 280 VAL A CA 1
ATOM 2102 C C . VAL A 1 280 ? 9.222 3.589 -19.480 1.00 97.31 280 VAL A C 1
ATOM 2104 O O . VAL A 1 280 ? 9.991 4.436 -19.034 1.00 97.31 280 VAL A O 1
ATOM 2107 N N . ALA A 1 281 ? 9.624 2.621 -20.312 1.00 96.94 281 ALA A N 1
ATOM 2108 C CA . ALA A 1 281 ? 11.004 2.505 -20.796 1.00 96.94 281 ALA A CA 1
ATOM 2109 C C . ALA A 1 281 ? 11.500 3.799 -21.456 1.00 96.94 281 ALA A C 1
ATOM 2111 O O . ALA A 1 281 ? 12.569 4.294 -21.105 1.00 96.94 281 ALA A O 1
ATOM 2112 N N . ALA A 1 282 ? 10.712 4.371 -22.371 1.00 94.94 282 ALA A N 1
ATOM 2113 C CA . ALA A 1 282 ? 11.073 5.608 -23.058 1.00 94.94 282 ALA A CA 1
ATOM 2114 C C . ALA A 1 282 ? 11.248 6.784 -22.081 1.00 94.94 282 ALA A C 1
ATOM 2116 O O . ALA A 1 282 ? 12.216 7.534 -22.188 1.00 94.94 282 ALA A O 1
ATOM 2117 N N . ILE A 1 283 ? 10.354 6.914 -21.094 1.00 95.19 283 ILE A N 1
ATOM 2118 C CA . ILE A 1 283 ? 10.455 7.951 -20.057 1.00 95.19 283 ILE A CA 1
ATOM 2119 C C . ILE A 1 283 ? 11.720 7.751 -19.211 1.00 95.19 283 ILE A C 1
ATOM 2121 O O . ILE A 1 283 ? 12.442 8.708 -18.952 1.00 95.19 283 ILE A O 1
ATOM 2125 N N . GLN A 1 284 ? 12.024 6.517 -18.802 1.00 95.69 284 GLN A N 1
ATOM 2126 C CA . GLN A 1 284 ? 13.220 6.226 -18.008 1.00 95.69 284 GLN A CA 1
ATOM 2127 C C . GLN A 1 284 ? 14.513 6.527 -18.778 1.00 95.69 284 GLN A C 1
ATOM 2129 O O . GLN A 1 284 ? 15.428 7.119 -18.209 1.00 95.69 284 GLN A O 1
ATOM 2134 N N . ALA A 1 285 ? 14.576 6.185 -20.069 1.00 93.69 285 ALA A N 1
ATOM 2135 C CA . ALA A 1 285 ? 15.710 6.532 -20.925 1.00 93.69 285 ALA A CA 1
ATOM 2136 C C . ALA A 1 285 ? 15.892 8.056 -21.039 1.00 93.69 285 ALA A C 1
ATOM 2138 O O . ALA A 1 285 ? 16.998 8.552 -20.836 1.00 93.69 285 ALA A O 1
ATOM 2139 N N . ALA A 1 286 ? 14.804 8.804 -21.262 1.00 91.38 286 ALA A N 1
ATOM 2140 C CA . ALA A 1 286 ? 14.834 10.267 -21.348 1.00 91.38 286 ALA A CA 1
ATOM 2141 C C . ALA A 1 286 ? 15.292 10.947 -20.043 1.00 91.38 286 ALA A C 1
ATOM 2143 O O . ALA A 1 286 ? 15.863 12.033 -20.077 1.00 91.38 286 ALA A O 1
ATOM 2144 N N . CYS A 1 287 ? 15.077 10.308 -18.890 1.00 89.25 287 CYS A N 1
ATOM 2145 C CA . CYS A 1 287 ? 15.544 10.795 -17.590 1.00 89.25 287 CYS A CA 1
ATOM 2146 C C . CYS A 1 287 ? 16.961 10.321 -17.217 1.00 89.25 287 CYS A C 1
ATOM 2148 O O . CYS A 1 287 ? 17.373 10.502 -16.073 1.00 89.25 287 CYS A O 1
ATOM 2150 N N . GLY A 1 288 ? 17.699 9.712 -18.152 1.00 87.38 288 GLY A N 1
ATOM 2151 C CA . GLY A 1 288 ? 19.092 9.304 -17.953 1.00 87.38 288 GLY A CA 1
ATOM 2152 C C . GLY A 1 288 ? 19.279 7.956 -17.254 1.00 87.38 288 GLY A C 1
ATOM 2153 O O . GLY A 1 288 ? 20.405 7.614 -16.906 1.00 87.38 288 GLY A O 1
ATOM 2154 N N . ALA A 1 289 ? 18.217 7.162 -17.073 1.00 91.00 289 ALA A N 1
ATOM 2155 C CA . ALA A 1 289 ? 18.333 5.834 -16.461 1.00 91.00 289 ALA A CA 1
ATOM 2156 C C . ALA A 1 289 ? 19.068 4.821 -17.357 1.00 91.00 289 ALA A C 1
ATOM 2158 O O . ALA A 1 289 ? 19.598 3.829 -16.864 1.00 91.00 289 ALA A O 1
ATOM 2159 N N . TYR A 1 290 ? 19.085 5.072 -18.670 1.00 87.88 290 TYR A N 1
ATOM 2160 C CA . TYR A 1 290 ? 19.707 4.218 -19.681 1.00 87.88 290 TYR A CA 1
ATOM 2161 C C . TYR A 1 290 ? 20.470 5.087 -20.696 1.00 87.88 290 TYR A C 1
ATOM 2163 O O . TYR A 1 290 ? 19.973 5.316 -21.801 1.00 87.88 290 TYR A O 1
ATOM 2171 N N . PRO A 1 291 ? 21.652 5.6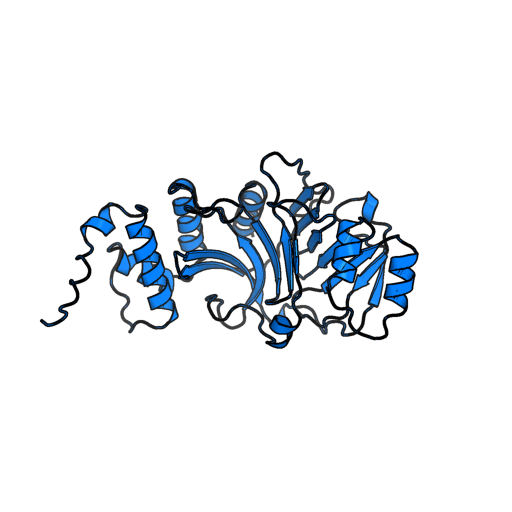17 -20.331 1.00 75.12 291 PRO A N 1
ATOM 2172 C CA . PRO A 1 291 ? 22.397 6.552 -21.178 1.00 75.12 291 PRO A CA 1
ATOM 2173 C C . PRO A 1 291 ? 22.784 5.950 -22.539 1.00 75.12 291 PRO A C 1
ATOM 2175 O O . PRO A 1 291 ? 22.761 6.650 -23.546 1.00 75.12 291 PRO A O 1
ATOM 2178 N N . GLU A 1 292 ? 23.049 4.645 -22.593 1.00 71.81 292 GLU A N 1
ATOM 2179 C CA . GLU A 1 292 ? 23.374 3.921 -23.831 1.00 71.81 292 GLU A CA 1
ATOM 2180 C C . GLU A 1 292 ? 22.151 3.748 -24.749 1.00 71.81 292 GLU A C 1
ATOM 2182 O O . GLU A 1 292 ? 22.260 3.862 -25.968 1.00 71.81 292 GLU A O 1
ATOM 2187 N N . ALA A 1 293 ? 20.960 3.547 -24.174 1.00 64.00 293 ALA A N 1
ATOM 2188 C CA . ALA A 1 293 ? 19.715 3.412 -24.935 1.00 64.00 293 ALA A CA 1
ATOM 2189 C C . ALA A 1 293 ? 19.217 4.762 -25.481 1.00 64.00 293 ALA A C 1
ATOM 2191 O O . ALA A 1 293 ? 18.592 4.811 -26.539 1.00 64.00 293 ALA A O 1
ATOM 2192 N N . ALA A 1 294 ? 19.507 5.866 -24.782 1.00 58.81 294 ALA A N 1
ATOM 2193 C CA . ALA A 1 294 ? 19.168 7.216 -25.233 1.00 58.81 294 ALA A CA 1
ATOM 2194 C C . ALA A 1 294 ? 19.926 7.621 -26.512 1.00 58.81 294 ALA A C 1
ATOM 2196 O O . ALA A 1 294 ? 19.398 8.390 -27.308 1.00 58.81 294 ALA A O 1
ATOM 2197 N N . GLN A 1 295 ? 21.122 7.066 -26.742 1.00 52.12 295 GLN A N 1
ATOM 2198 C CA . GLN A 1 295 ? 21.922 7.307 -27.952 1.00 52.12 295 GLN A CA 1
ATOM 2199 C C . GLN A 1 295 ? 21.424 6.519 -29.175 1.00 52.12 295 GLN A C 1
ATOM 2201 O O . GLN A 1 295 ? 21.729 6.887 -30.305 1.00 52.12 295 GLN A O 1
ATOM 2206 N N . GLN A 1 296 ? 20.647 5.453 -28.962 1.00 53.81 296 GLN A N 1
ATOM 2207 C CA . GLN A 1 296 ? 20.101 4.594 -30.022 1.00 53.81 296 GLN A CA 1
ATOM 2208 C C . GLN A 1 296 ? 18.657 4.962 -30.409 1.00 53.81 296 GLN A C 1
ATOM 2210 O O . GLN A 1 296 ? 18.102 4.404 -31.354 1.00 53.81 296 GLN A O 1
ATOM 2215 N N . GLY A 1 297 ? 18.027 5.885 -29.675 1.00 45.97 297 GLY A N 1
ATOM 2216 C CA . GLY A 1 297 ? 16.702 6.402 -29.991 1.00 45.97 297 GLY A CA 1
ATOM 2217 C C . GLY A 1 297 ? 16.781 7.460 -31.084 1.00 45.97 297 GLY A C 1
ATOM 2218 O O . GLY A 1 297 ? 17.173 8.591 -30.815 1.00 45.97 297 GLY A O 1
ATOM 2219 N N . GLU A 1 298 ? 16.371 7.105 -32.299 1.00 39.44 298 GLU A N 1
ATOM 2220 C CA . GLU A 1 298 ? 16.063 8.073 -33.350 1.00 39.44 298 GLU A CA 1
ATOM 2221 C C . GLU A 1 298 ? 15.121 9.151 -32.779 1.00 39.44 298 GLU A C 1
ATOM 2223 O O . GLU A 1 298 ? 14.119 8.835 -32.121 1.00 39.44 298 GLU A O 1
ATOM 2228 N N . ALA A 1 299 ? 15.489 10.424 -32.957 1.00 34.09 299 ALA A N 1
ATOM 2229 C CA . ALA A 1 299 ? 14.669 11.550 -32.529 1.00 34.09 299 ALA A CA 1
ATOM 2230 C C . ALA A 1 299 ? 13.253 11.394 -33.114 1.00 34.09 299 ALA A C 1
ATOM 2232 O O . ALA A 1 299 ? 13.122 10.957 -34.260 1.00 34.09 299 ALA A O 1
ATOM 2233 N N . PRO A 1 300 ? 12.180 11.737 -32.376 1.00 36.56 300 PRO A N 1
ATOM 2234 C CA . PRO A 1 300 ? 10.855 11.760 -32.975 1.00 36.56 300 PRO A CA 1
ATOM 2235 C C . PRO A 1 300 ? 10.910 12.681 -34.196 1.00 36.56 300 PRO A C 1
ATOM 2237 O O . PRO A 1 300 ? 11.317 13.837 -34.072 1.00 36.56 300 PRO A O 1
ATOM 2240 N N . ALA A 1 301 ? 10.552 12.142 -35.367 1.00 33.09 301 ALA A N 1
ATOM 2241 C CA . ALA A 1 301 ? 10.481 12.902 -36.604 1.00 33.09 301 ALA A CA 1
ATOM 2242 C C . ALA A 1 301 ? 9.706 14.195 -36.336 1.00 33.09 301 ALA A C 1
ATOM 2244 O O . ALA A 1 301 ? 8.574 14.153 -35.841 1.00 33.09 301 ALA A O 1
ATOM 2245 N N . ALA A 1 302 ? 10.350 15.331 -36.608 1.00 34.69 302 ALA A N 1
ATOM 2246 C CA . ALA A 1 302 ? 9.706 16.627 -36.539 1.00 34.69 302 ALA A CA 1
ATOM 2247 C C . ALA A 1 302 ? 8.425 16.554 -37.373 1.00 34.69 302 ALA A C 1
ATOM 2249 O O . ALA A 1 302 ? 8.443 16.109 -38.522 1.00 34.69 302 ALA A O 1
ATOM 2250 N N . SER A 1 303 ? 7.307 16.936 -36.760 1.00 32.81 303 SER A N 1
ATOM 2251 C CA . SER A 1 303 ? 6.036 17.081 -37.448 1.00 32.81 303 SER A CA 1
ATOM 2252 C C . SER A 1 303 ? 6.242 17.984 -38.658 1.00 32.81 303 SER A C 1
ATOM 2254 O O . SER A 1 303 ? 6.520 19.173 -38.501 1.00 32.81 303 SER A O 1
ATOM 2256 N N . VAL A 1 304 ? 6.097 17.415 -39.852 1.00 40.66 304 VAL A N 1
ATOM 2257 C CA . VAL A 1 304 ? 5.791 18.187 -41.049 1.00 40.66 304 VAL A CA 1
ATOM 2258 C C . VAL A 1 304 ? 4.410 18.785 -40.804 1.00 40.66 304 VAL A C 1
ATOM 2260 O O . VAL A 1 304 ? 3.398 18.090 -40.863 1.00 40.66 304 VAL A O 1
ATOM 2263 N N . THR A 1 305 ? 4.385 20.057 -40.434 1.00 35.56 305 THR A N 1
ATOM 2264 C CA . THR A 1 305 ? 3.224 20.917 -40.632 1.00 35.56 305 THR A CA 1
ATOM 2265 C C . THR A 1 305 ? 3.529 21.788 -41.833 1.00 35.56 305 THR A C 1
ATOM 2267 O O . THR A 1 305 ? 4.522 22.512 -41.832 1.00 35.56 305 THR A O 1
ATOM 2270 N N . ASP A 1 306 ? 2.681 21.638 -42.846 1.00 35.66 306 ASP A N 1
ATOM 2271 C CA . ASP A 1 306 ? 2.599 22.451 -44.051 1.00 35.66 306 ASP A CA 1
ATOM 2272 C C . ASP A 1 306 ? 2.539 23.958 -43.762 1.00 35.66 306 ASP A C 1
ATOM 2274 O O . ASP A 1 306 ? 1.812 24.392 -42.863 1.00 35.66 306 ASP A O 1
ATOM 2278 N N . SER A 1 307 ? 3.151 24.700 -44.695 1.00 33.91 307 SER A N 1
ATOM 2279 C CA . SER A 1 307 ? 3.088 26.147 -45.004 1.00 33.91 307 SER A CA 1
ATOM 2280 C C . SER A 1 307 ? 4.290 26.976 -44.568 1.00 33.91 307 SER A C 1
ATOM 2282 O O . SER A 1 307 ? 4.450 27.229 -43.355 1.00 33.91 307 SER A O 1
#

pLDDT: mean 91.72, std 12.38, range [32.81, 98.75]

Secondary structure (DSSP, 8-state):
-HHHHHHHHHHHH-TT-EEEEEETTEEEEE---TTS--EEPTTS-EEEEETTEEEEE---TT-EEEEEEEEETTEEEEEEEEEEEGGGS-SPPP-S-EEEEE-TT-SSGGGTTSEEEE-----SSEEEEEEE--HHHHHHHTT-SS-----HHHHHHHHTTS-EEEEEETTEEEEE----SSSS-EEE--HHHHTT--SS-TTS-PPTTEEEEEEEEPPBTTB-TTS-B----HHHHHHHHHHHHHHB-HHHHHHHHHHTTSSPPPSS---HHHHHHHHHHHHHHHTTS-HHHHTTSPPPPP-----

Radius of gyration: 21.33 Å; Cα contacts (8 Å, |Δi|>4): 620; chains: 1; bounding box: 52×45×71 Å

Sequence (307 aa):
MQPLRDLVSSALADPETGWSLGTFGAAAEFRRRPDEPAEPLRDGRLGLATRRGGIALGLRPDLVPVAYETALPGGWSHAVALCLPADSLRGPARRTCTELGPDRAALRPEASGRILFDLGLGLAQVDVCLRSDAPEVLARIRRAGGPVALDEGILADLRAGRLGLVFAGSLGRIEVEALGAPPGPRAYAPEAVLRLGRSHAATAPIPPGLVPVAHIHPAHPLRDALGRPRPFEARHHAGFQALLERWGDPDLLAWKRHRLGLGPRPGRPPDRRSRGAERVAAIQAACGAYPEAAQQGEAPAASVTDS

Organism: NCBI:txid560405

InterPro domains:
  IPR053838 Protein of unknown function DUF6925 [PF21973] (4-285)